Protein AF-A0A7S3ER55-F1 (afdb_monomer)

Radius of gyration: 17.12 Å; Cα contacts (8 Å, |Δi|>4): 207; chains: 1; bounding box: 43×46×43 Å

Foldseek 3Di:
DVVLLVQLVDQDAFDQLLQLLQLLQPLDPPFDRAHSRRLSSLLSLCVSLVVLCVVVVNDDPPRDSVVSLVVSCVPDDPVSSVSSVVSVVLLPQDFAQDDLQLCVPQPLDDPVCSVSVNSSVSSSRSSNVPHDHSHHNVSVNCCCVPSRVHSSVSVNVRQADPPDSHGDPVNDDDDPPPPDD

pLDDT: mean 88.43, std 10.31, range [43.66, 97.62]

Mean predicted aligned error: 5.48 Å

Structure (mmCIF, N/CA/C/O backbone):
data_AF-A0A7S3ER55-F1
#
_entry.id   AF-A0A7S3ER55-F1
#
loop_
_atom_site.group_PDB
_atom_site.id
_atom_site.type_symbol
_atom_site.label_atom_id
_atom_site.label_alt_id
_atom_site.label_comp_id
_atom_site.label_asym_id
_atom_site.label_entity_id
_atom_site.label_seq_id
_atom_site.pdbx_PDB_ins_code
_atom_site.Cartn_x
_atom_site.Cartn_y
_atom_site.Cartn_z
_atom_site.occupancy
_atom_site.B_iso_or_equiv
_atom_site.auth_seq_id
_atom_site.auth_comp_id
_atom_site.auth_asym_id
_atom_site.auth_atom_id
_atom_site.pdbx_PDB_model_num
ATOM 1 N N . PRO A 1 1 ? -18.395 -6.693 7.728 1.00 78.44 1 PRO A N 1
ATOM 2 C CA . PRO A 1 1 ? -17.708 -6.139 8.925 1.00 78.44 1 PRO A CA 1
ATOM 3 C C . PRO A 1 1 ? -16.835 -7.157 9.675 1.00 78.44 1 PRO A C 1
ATOM 5 O O . PRO A 1 1 ? -15.638 -6.928 9.777 1.00 78.44 1 PRO A O 1
ATOM 8 N N . LEU A 1 2 ? -17.387 -8.291 10.143 1.00 86.19 2 LEU A N 1
ATOM 9 C CA . LEU A 1 2 ? -16.599 -9.287 10.898 1.00 86.19 2 LEU A CA 1
ATOM 10 C C . LEU A 1 2 ? -15.442 -9.887 10.081 1.00 86.19 2 LEU A C 1
ATOM 12 O O . LEU A 1 2 ? -14.348 -10.052 10.607 1.00 86.19 2 LEU A O 1
ATOM 16 N N . TYR A 1 3 ? -15.668 -10.156 8.790 1.00 88.50 3 TYR A N 1
ATOM 17 C CA . TYR A 1 3 ? -14.616 -10.603 7.871 1.00 88.50 3 TYR A CA 1
ATOM 18 C C . TYR A 1 3 ? -13.455 -9.599 7.800 1.00 88.50 3 TYR A C 1
ATOM 20 O O . TYR A 1 3 ? -12.305 -9.973 7.999 1.00 88.50 3 TYR A O 1
ATOM 28 N N . CYS A 1 4 ? -13.762 -8.310 7.612 1.00 90.12 4 CYS A N 1
ATOM 29 C CA . CYS A 1 4 ? -12.759 -7.246 7.585 1.00 90.12 4 CYS A CA 1
ATOM 30 C C . CYS A 1 4 ? -11.972 -7.176 8.899 1.00 90.12 4 CYS A C 1
ATOM 32 O O . CYS A 1 4 ? -10.764 -7.006 8.856 1.00 90.12 4 CYS A O 1
ATOM 34 N N . VAL A 1 5 ? -12.626 -7.359 10.054 1.00 90.81 5 VAL A N 1
ATOM 35 C CA . VAL A 1 5 ? -11.936 -7.416 11.355 1.00 90.81 5 VAL A CA 1
ATOM 36 C C . VAL A 1 5 ? -10.921 -8.558 11.388 1.00 90.81 5 VAL A C 1
ATOM 38 O O . VAL A 1 5 ? -9.775 -8.329 11.758 1.00 90.81 5 VAL A O 1
ATOM 41 N N . GLY A 1 6 ? -11.310 -9.760 10.949 1.00 92.06 6 GLY A N 1
ATOM 42 C CA . GLY A 1 6 ? -10.390 -10.896 10.848 1.00 92.06 6 GLY A CA 1
ATOM 43 C C . GLY A 1 6 ? -9.192 -10.593 9.947 1.00 92.06 6 GLY A C 1
ATOM 44 O O . GLY A 1 6 ? -8.054 -10.817 10.343 1.00 92.06 6 GL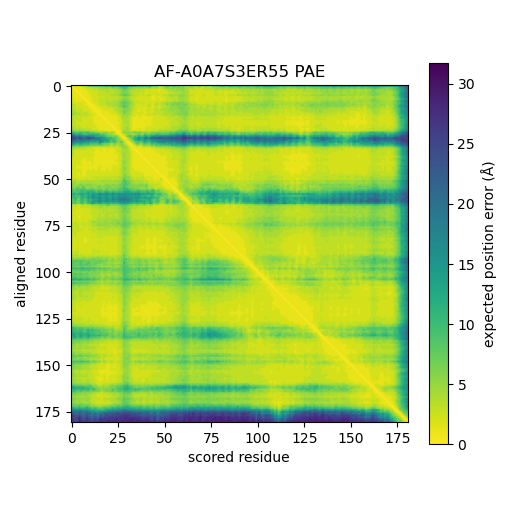Y A O 1
ATOM 45 N N . CYS A 1 7 ? -9.432 -9.993 8.777 1.00 93.38 7 CYS A N 1
ATOM 46 C CA . CYS A 1 7 ? -8.356 -9.566 7.884 1.00 93.38 7 CYS A CA 1
ATOM 47 C C . CYS A 1 7 ? -7.433 -8.528 8.540 1.00 93.38 7 CYS A C 1
ATOM 49 O O . CYS A 1 7 ? -6.219 -8.675 8.466 1.00 93.38 7 CYS A O 1
ATOM 51 N N . LEU A 1 8 ? -7.975 -7.494 9.190 1.00 93.94 8 LEU A N 1
ATOM 52 C CA . LEU A 1 8 ? -7.180 -6.422 9.802 1.00 93.94 8 LEU A CA 1
ATOM 53 C C . LEU A 1 8 ? -6.291 -6.909 10.952 1.00 93.94 8 LEU A C 1
ATOM 55 O O . LEU A 1 8 ? -5.210 -6.365 11.156 1.00 93.94 8 LEU A O 1
ATOM 59 N N . LEU A 1 9 ? -6.739 -7.920 11.698 1.00 93.25 9 LEU A N 1
ATOM 60 C CA . LEU A 1 9 ? -5.987 -8.507 12.811 1.00 93.25 9 LEU A CA 1
ATOM 61 C C . LEU A 1 9 ? -4.968 -9.564 12.360 1.00 93.25 9 LEU A C 1
ATOM 63 O O . LEU A 1 9 ? -4.213 -10.079 13.180 1.00 93.25 9 LEU A O 1
ATOM 67 N N . SER A 1 10 ? -4.941 -9.911 11.075 1.00 93.06 10 SER A N 1
ATOM 68 C CA . SER A 1 10 ? -4.023 -10.902 10.506 1.00 93.06 10 SER A CA 1
ATOM 69 C C . SER A 1 10 ? -3.450 -10.392 9.181 1.00 93.06 10 SER A C 1
ATOM 71 O O . SER A 1 10 ? -3.786 -10.921 8.117 1.00 93.06 10 SER A O 1
ATOM 73 N N . PRO A 1 11 ? -2.623 -9.329 9.220 1.00 91.88 11 PRO A N 1
ATOM 74 C CA . PRO A 1 11 ? -1.983 -8.805 8.023 1.00 91.88 11 PRO A CA 1
ATOM 75 C C . PRO A 1 11 ? -1.032 -9.851 7.418 1.00 91.88 11 PRO A C 1
ATOM 77 O O . PRO A 1 11 ? -0.385 -10.598 8.157 1.00 91.88 11 PRO A O 1
ATOM 80 N N . PRO A 1 12 ? -0.924 -9.918 6.081 1.00 91.44 12 PRO A N 1
ATOM 81 C CA . PRO A 1 12 ? 0.024 -10.812 5.432 1.00 91.44 12 PRO A CA 1
ATOM 82 C C . PRO A 1 12 ? 1.472 -10.387 5.734 1.00 91.44 12 PRO A C 1
ATOM 84 O O . PRO A 1 12 ? 1.733 -9.196 5.954 1.00 91.44 12 PRO A O 1
ATOM 87 N N . PRO A 1 13 ? 2.434 -11.331 5.700 1.00 93.62 13 PRO A N 1
ATOM 88 C CA . PRO A 1 13 ? 3.844 -10.994 5.833 1.00 93.62 13 PRO A CA 1
ATOM 89 C C . PRO A 1 13 ? 4.276 -10.036 4.711 1.00 93.62 13 PRO A C 1
ATOM 91 O O . PRO A 1 13 ? 3.756 -10.119 3.590 1.00 93.62 13 PRO A O 1
ATOM 94 N N . PRO A 1 14 ? 5.214 -9.112 4.987 1.00 94.94 14 PRO A N 1
ATOM 95 C CA . PRO A 1 14 ? 5.708 -8.210 3.963 1.00 94.94 14 PRO A CA 1
ATOM 96 C C . PRO A 1 14 ? 6.441 -8.981 2.855 1.00 94.94 14 PRO A C 1
ATOM 98 O O . PRO A 1 14 ? 7.088 -9.992 3.114 1.00 94.94 14 PRO A O 1
ATOM 101 N N . LYS A 1 15 ? 6.343 -8.478 1.622 1.00 94.06 15 LYS A N 1
ATOM 102 C CA . LYS A 1 15 ? 7.085 -8.945 0.444 1.00 94.06 15 LYS A CA 1
ATOM 103 C C . LYS A 1 15 ? 8.180 -7.938 0.094 1.00 94.06 15 LYS A C 1
ATOM 105 O O . LYS A 1 15 ? 8.125 -6.805 0.579 1.00 94.06 15 LYS A O 1
ATOM 110 N N . GLY A 1 16 ? 9.115 -8.306 -0.784 1.00 94.06 16 GLY A N 1
ATOM 111 C CA . GLY A 1 16 ? 10.231 -7.434 -1.172 1.00 94.06 16 GLY A CA 1
ATOM 112 C C . GLY A 1 16 ? 9.783 -6.066 -1.697 1.00 94.06 16 GLY A C 1
ATOM 113 O O . GLY A 1 16 ? 10.315 -5.036 -1.281 1.00 94.06 16 GLY A O 1
ATOM 114 N N . HIS A 1 17 ? 8.703 -6.004 -2.488 1.00 94.44 17 HIS A N 1
ATOM 115 C CA . HIS A 1 17 ? 8.159 -4.717 -2.943 1.00 94.44 17 HIS A CA 1
ATOM 116 C C . HIS A 1 17 ? 7.696 -3.803 -1.794 1.00 94.44 17 HIS A C 1
ATOM 118 O O . HIS A 1 17 ? 7.823 -2.585 -1.905 1.00 94.44 17 HIS A O 1
ATOM 124 N N . HIS A 1 18 ? 7.222 -4.343 -0.661 1.00 96.69 18 HIS A N 1
ATOM 125 C CA . HIS A 1 18 ? 6.825 -3.517 0.486 1.00 96.69 18 HIS A CA 1
ATOM 126 C C . HIS A 1 18 ? 8.035 -2.840 1.129 1.00 96.69 18 HIS A C 1
ATOM 128 O O . HIS A 1 18 ? 7.915 -1.716 1.607 1.00 96.69 18 HIS A O 1
ATOM 134 N N . GLU A 1 19 ? 9.201 -3.486 1.121 1.00 95.94 19 GLU A N 1
ATOM 135 C CA . GLU A 1 19 ? 10.439 -2.875 1.599 1.00 95.94 19 GLU A CA 1
ATOM 136 C C . GLU A 1 19 ? 10.896 -1.736 0.684 1.00 95.94 19 GLU A C 1
ATOM 138 O O . GLU A 1 19 ? 11.290 -0.675 1.171 1.00 95.94 19 GLU A O 1
ATOM 143 N N . ILE A 1 20 ? 10.786 -1.925 -0.633 1.00 96.56 20 ILE A N 1
ATOM 144 C CA . ILE A 1 20 ? 11.113 -0.896 -1.628 1.00 96.56 20 ILE A CA 1
ATOM 145 C C . ILE A 1 20 ? 10.248 0.350 -1.406 1.00 96.56 20 ILE A C 1
ATOM 147 O O . ILE A 1 20 ? 10.780 1.455 -1.288 1.00 96.56 20 ILE A O 1
ATOM 151 N N . PHE A 1 21 ? 8.931 0.181 -1.271 1.00 96.06 21 PHE A N 1
ATOM 152 C CA . PHE A 1 21 ? 8.028 1.301 -1.008 1.00 96.06 21 PHE A CA 1
ATOM 153 C C . PHE A 1 21 ? 8.215 1.918 0.383 1.00 96.06 21 PHE A C 1
ATOM 155 O O . PHE A 1 21 ? 8.167 3.138 0.514 1.00 96.06 21 PHE A O 1
ATOM 162 N N . ALA A 1 22 ? 8.469 1.116 1.418 1.00 94.94 22 ALA A N 1
ATOM 163 C CA . ALA A 1 22 ? 8.737 1.627 2.760 1.00 94.94 22 ALA A CA 1
ATOM 164 C C . ALA A 1 22 ? 9.991 2.521 2.786 1.00 94.94 22 ALA A C 1
ATOM 166 O O . ALA A 1 22 ? 9.965 3.610 3.357 1.00 94.94 22 ALA A O 1
ATOM 167 N N . LYS A 1 23 ? 11.059 2.118 2.082 1.00 94.06 23 LYS A N 1
ATOM 168 C CA . LYS A 1 23 ? 12.261 2.943 1.879 1.00 94.06 23 LYS A CA 1
ATOM 169 C C . LYS A 1 23 ? 11.951 4.219 1.095 1.00 94.06 23 LYS A C 1
ATOM 171 O O . LYS A 1 23 ? 12.468 5.278 1.439 1.00 94.06 23 LYS A O 1
ATOM 176 N N . ALA A 1 24 ? 11.077 4.136 0.092 1.00 93.88 24 ALA A N 1
ATOM 177 C CA . ALA A 1 24 ? 10.645 5.287 -0.695 1.00 93.88 24 ALA A CA 1
ATOM 178 C C . ALA A 1 24 ? 9.858 6.319 0.119 1.00 93.88 24 ALA A C 1
ATOM 180 O O . ALA A 1 24 ? 9.959 7.509 -0.161 1.00 93.88 24 ALA A O 1
ATOM 181 N N . VAL A 1 25 ? 9.121 5.910 1.160 1.00 91.44 25 VAL A N 1
ATOM 182 C CA . VAL A 1 25 ? 8.500 6.867 2.092 1.00 91.44 25 VAL A CA 1
ATOM 183 C C . VAL A 1 25 ? 9.573 7.758 2.718 1.00 91.44 25 VAL A C 1
ATOM 185 O O . VAL A 1 25 ? 9.376 8.960 2.813 1.00 91.44 25 VAL A O 1
ATOM 188 N N . SER A 1 26 ? 10.723 7.188 3.081 1.00 82.94 26 SER A N 1
ATOM 189 C CA . SER A 1 26 ? 11.805 7.880 3.789 1.00 82.94 26 SER A CA 1
ATOM 190 C C . SER A 1 26 ? 12.861 8.537 2.886 1.00 82.94 26 SER A C 1
ATOM 192 O O . SER A 1 26 ? 13.880 8.989 3.404 1.00 82.94 26 SER A O 1
ATOM 194 N N . ALA A 1 27 ? 12.659 8.578 1.563 1.00 77.62 27 ALA A N 1
ATOM 195 C CA . ALA A 1 27 ? 13.667 9.083 0.622 1.00 77.62 27 ALA A CA 1
ATOM 196 C C . ALA A 1 27 ? 13.910 10.605 0.716 1.00 77.62 27 ALA A C 1
ATOM 198 O O . ALA A 1 27 ? 14.987 11.063 0.349 1.00 77.62 27 ALA A O 1
ATOM 199 N N . GLU A 1 28 ? 12.961 11.380 1.255 1.00 65.31 28 GLU A N 1
ATOM 200 C CA . GLU A 1 28 ? 13.130 12.818 1.507 1.00 65.31 28 GLU A CA 1
ATOM 201 C C . GLU A 1 28 ? 12.941 13.134 2.998 1.00 65.31 28 GLU A C 1
ATOM 203 O O . GLU A 1 28 ? 12.096 12.558 3.683 1.00 65.31 28 GLU A O 1
ATOM 208 N N . CYS A 1 29 ? 13.773 14.028 3.534 1.00 47.75 29 CYS A N 1
ATOM 209 C CA . CYS A 1 29 ? 13.766 14.414 4.944 1.00 47.75 29 CYS A CA 1
ATOM 210 C C . CYS A 1 29 ? 12.896 15.672 5.140 1.00 47.75 29 CYS A C 1
ATOM 212 O O . CYS A 1 29 ? 13.076 16.615 4.368 1.00 47.75 29 CYS A O 1
ATOM 214 N N . PRO A 1 30 ? 12.012 15.752 6.160 1.00 58.09 30 PRO A N 1
ATOM 215 C CA . PRO A 1 30 ? 11.792 14.813 7.263 1.00 58.09 30 PRO A CA 1
ATOM 216 C C . PRO A 1 30 ? 10.560 13.909 7.052 1.00 58.09 30 PRO A C 1
ATOM 218 O O . PRO A 1 30 ? 9.474 14.201 7.550 1.00 58.09 30 PRO A O 1
ATOM 221 N N . ALA A 1 31 ? 10.712 12.776 6.362 1.00 64.44 31 ALA A N 1
ATOM 222 C CA . ALA A 1 31 ? 9.653 11.771 6.290 1.00 64.44 31 ALA A CA 1
ATOM 223 C C . ALA A 1 31 ? 9.706 10.770 7.465 1.00 64.44 31 ALA A C 1
ATOM 225 O O . ALA A 1 31 ? 10.790 10.421 7.951 1.00 64.44 31 ALA A O 1
ATOM 226 N N . PRO A 1 32 ? 8.548 10.261 7.927 1.00 71.31 32 PRO A N 1
ATOM 227 C CA . PRO A 1 32 ? 8.509 9.215 8.941 1.00 71.31 32 PRO A CA 1
ATOM 228 C C . PRO A 1 32 ? 9.227 7.954 8.440 1.00 71.31 32 PRO A C 1
ATOM 230 O O . PRO A 1 32 ? 9.059 7.529 7.295 1.00 71.31 32 PRO A O 1
ATOM 233 N N . ARG A 1 33 ? 10.019 7.325 9.316 1.00 85.06 33 ARG A N 1
ATOM 234 C CA . ARG A 1 33 ? 10.579 5.997 9.041 1.00 85.06 33 ARG A CA 1
ATOM 235 C C . ARG A 1 33 ? 9.465 4.969 9.144 1.00 85.06 33 ARG A C 1
ATOM 237 O O . ARG A 1 33 ? 8.866 4.828 10.205 1.00 85.06 33 ARG A O 1
ATOM 244 N N . VAL A 1 34 ? 9.213 4.264 8.048 1.00 92.19 34 VAL A N 1
ATOM 245 C CA . VAL A 1 34 ? 8.195 3.215 7.963 1.00 92.19 34 VAL A CA 1
ATOM 246 C C . VAL A 1 34 ? 8.899 1.905 7.648 1.00 92.19 34 VAL A C 1
ATOM 248 O O . VAL A 1 34 ? 9.739 1.847 6.754 1.00 92.19 34 VAL A O 1
ATOM 251 N N . SER A 1 35 ? 8.599 0.854 8.408 1.00 95.06 35 SER A N 1
ATOM 252 C CA . SER A 1 35 ? 9.145 -0.482 8.129 1.00 95.06 35 SER A CA 1
ATOM 253 C C . SER A 1 35 ? 8.377 -1.181 7.000 1.00 95.06 35 SER A C 1
ATOM 255 O O . SER A 1 35 ? 7.222 -0.853 6.732 1.00 95.06 35 SER A O 1
ATO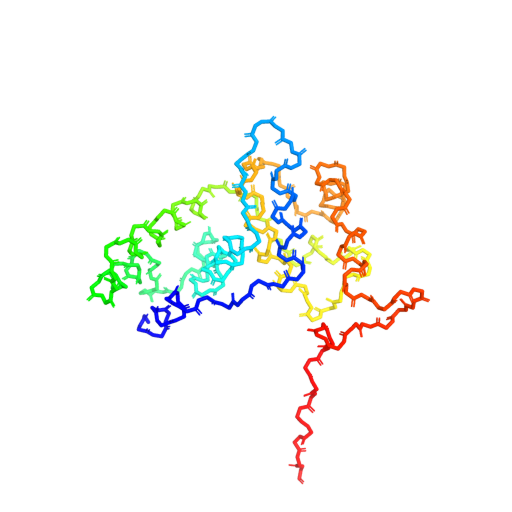M 257 N N . ALA A 1 36 ? 8.971 -2.200 6.371 1.00 95.75 36 ALA A N 1
ATOM 258 C CA . ALA A 1 36 ? 8.279 -3.008 5.358 1.00 95.75 36 ALA A CA 1
ATOM 259 C C . ALA A 1 36 ? 6.999 -3.669 5.909 1.00 95.75 36 ALA A C 1
ATOM 261 O O . ALA A 1 36 ? 5.975 -3.711 5.229 1.00 95.75 36 ALA A O 1
ATOM 262 N N . ALA A 1 37 ? 7.043 -4.151 7.157 1.00 96.19 37 ALA A N 1
ATOM 263 C CA . ALA A 1 37 ? 5.893 -4.750 7.833 1.00 96.19 37 ALA A CA 1
ATOM 264 C C . ALA A 1 37 ? 4.774 -3.724 8.054 1.00 96.19 37 ALA A C 1
ATOM 266 O O . ALA A 1 37 ? 3.622 -3.979 7.720 1.00 96.19 37 ALA A O 1
ATOM 267 N N . GLU A 1 38 ? 5.122 -2.538 8.544 1.00 95.94 38 GLU A N 1
ATOM 268 C CA . GLU A 1 38 ? 4.170 -1.447 8.750 1.00 95.94 38 GLU A CA 1
ATOM 269 C C . GLU A 1 38 ? 3.559 -0.957 7.430 1.00 95.94 38 GLU A C 1
ATOM 271 O O . GLU A 1 38 ? 2.352 -0.740 7.348 1.00 95.94 38 GLU A O 1
ATOM 276 N N . PHE A 1 39 ? 4.364 -0.837 6.372 1.00 96.88 39 PHE A N 1
ATOM 277 C CA . PHE A 1 39 ? 3.863 -0.482 5.047 1.00 96.88 39 PHE A CA 1
ATOM 278 C C . PHE A 1 39 ? 2.898 -1.550 4.508 1.00 96.88 39 PHE A C 1
ATOM 280 O O . PHE A 1 39 ? 1.808 -1.218 4.046 1.00 96.88 39 PHE A O 1
ATOM 287 N N . SER A 1 40 ? 3.257 -2.833 4.637 1.00 97.44 40 SER A N 1
ATOM 288 C CA . SER A 1 40 ? 2.398 -3.971 4.275 1.00 97.44 40 SER A CA 1
ATOM 289 C C . SER A 1 40 ? 1.057 -3.933 5.016 1.00 97.44 40 SER A C 1
ATOM 291 O O . SER A 1 40 ? 0.003 -4.106 4.408 1.00 97.44 40 SER A O 1
ATOM 293 N N . GLU A 1 41 ? 1.067 -3.639 6.318 1.00 97.25 41 GLU A N 1
ATOM 294 C CA . GLU A 1 41 ? -0.147 -3.497 7.129 1.00 97.25 41 GLU A CA 1
ATOM 295 C C . GLU A 1 41 ? -1.039 -2.339 6.669 1.00 97.25 41 GLU A C 1
ATOM 297 O O . GLU A 1 41 ? -2.264 -2.475 6.642 1.00 97.25 41 GLU A O 1
ATOM 302 N N . LEU A 1 42 ? -0.444 -1.204 6.300 1.00 97.62 42 LEU A N 1
ATOM 303 C CA . LEU A 1 42 ? -1.171 -0.039 5.797 1.00 97.62 42 LEU A CA 1
ATOM 304 C C . LEU A 1 42 ? -1.820 -0.320 4.438 1.00 97.62 42 LEU A C 1
ATOM 306 O O . LEU A 1 42 ? -2.992 0.003 4.246 1.00 97.62 42 LEU A O 1
ATOM 310 N N . VAL A 1 43 ? -1.097 -0.967 3.521 1.00 97.50 43 VAL A N 1
ATOM 311 C CA . VAL A 1 43 ? -1.634 -1.398 2.217 1.00 97.50 43 VAL A CA 1
ATOM 312 C C . VAL A 1 43 ? -2.748 -2.423 2.406 1.00 97.50 43 VAL A C 1
ATOM 314 O O . VAL A 1 43 ? -3.823 -2.297 1.823 1.00 97.50 43 VAL A O 1
ATOM 317 N N . HIS A 1 44 ? -2.549 -3.393 3.295 1.00 97.00 44 HIS A N 1
ATOM 318 C CA . HIS A 1 44 ? -3.574 -4.382 3.612 1.00 97.00 44 HIS A CA 1
ATOM 319 C C . HIS A 1 44 ? -4.828 -3.747 4.220 1.00 97.00 44 HIS A C 1
ATOM 321 O O . HIS A 1 44 ? -5.949 -4.110 3.856 1.00 97.00 44 HIS A O 1
ATOM 327 N N . MET A 1 45 ? -4.669 -2.764 5.112 1.00 97.06 45 MET A N 1
ATOM 328 C CA . MET A 1 45 ? -5.789 -1.993 5.653 1.00 97.06 45 MET A CA 1
ATOM 329 C C . MET A 1 45 ? -6.504 -1.200 4.555 1.00 97.06 45 MET A C 1
ATOM 331 O O . MET A 1 45 ? -7.734 -1.223 4.512 1.00 97.06 45 MET A O 1
ATOM 335 N N . TRP A 1 46 ? -5.761 -0.550 3.656 1.00 96.06 46 TRP A N 1
ATOM 336 C CA . TRP A 1 46 ? -6.308 0.172 2.506 1.00 96.06 46 TRP A CA 1
ATOM 337 C C . TRP A 1 46 ? -7.206 -0.726 1.648 1.00 96.06 46 TRP A C 1
ATOM 339 O O . TRP A 1 46 ? -8.363 -0.384 1.380 1.00 96.06 46 TRP A O 1
ATOM 349 N N . ASP A 1 47 ? -6.710 -1.912 1.296 1.00 95.12 47 ASP A N 1
ATOM 350 C CA . ASP A 1 47 ? -7.425 -2.881 0.468 1.00 95.12 47 ASP A CA 1
ATOM 351 C C . ASP A 1 47 ? -8.594 -3.542 1.200 1.00 95.12 47 ASP A C 1
ATOM 353 O O . ASP A 1 47 ? -9.655 -3.765 0.603 1.00 95.12 47 ASP A O 1
ATOM 357 N N . THR A 1 48 ? -8.426 -3.852 2.486 1.00 94.56 48 THR A N 1
ATOM 358 C CA . THR A 1 48 ? -9.463 -4.474 3.322 1.00 94.56 48 THR A CA 1
ATOM 359 C C . THR A 1 48 ? -10.620 -3.514 3.545 1.00 94.56 48 THR A C 1
ATOM 361 O O . THR A 1 48 ? -11.779 -3.915 3.445 1.00 94.56 48 THR A O 1
ATOM 364 N N . LEU A 1 49 ? -10.313 -2.242 3.810 1.00 93.00 49 LEU A N 1
ATOM 365 C CA . LEU A 1 49 ? -11.290 -1.190 4.063 1.00 93.00 49 LEU A CA 1
ATOM 366 C C . LEU A 1 49 ? -11.723 -0.450 2.794 1.00 93.00 49 LEU A C 1
ATOM 368 O O . LEU A 1 49 ? -12.504 0.485 2.912 1.00 93.00 49 LEU A O 1
ATOM 372 N N . LYS A 1 50 ? -11.278 -0.865 1.598 1.00 91.31 50 LYS A N 1
ATOM 373 C CA . LYS A 1 50 ? -11.665 -0.260 0.305 1.00 91.31 50 LYS A CA 1
ATOM 374 C C . LYS A 1 50 ? -11.617 1.273 0.348 1.00 91.31 50 LYS A C 1
ATOM 376 O O . LYS A 1 50 ? -12.568 1.950 -0.056 1.00 91.31 50 LYS A O 1
ATOM 381 N N . LEU A 1 51 ? -10.540 1.806 0.933 1.00 91.25 51 LEU A N 1
ATOM 382 C CA . LEU A 1 51 ? -10.430 3.235 1.239 1.00 91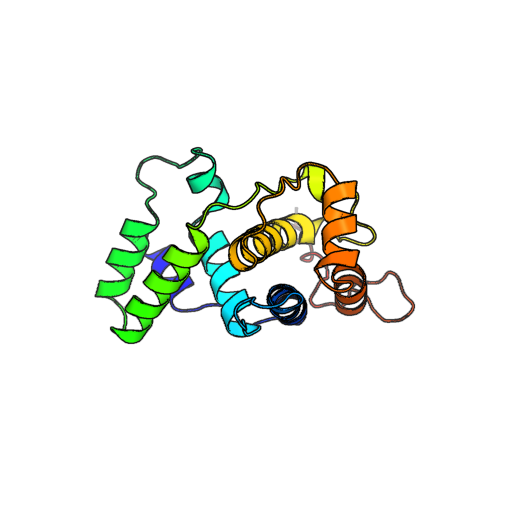.25 51 LEU A CA 1
ATOM 383 C C . LEU A 1 51 ? -10.418 4.090 -0.031 1.00 91.25 51 LEU A C 1
ATOM 385 O O . LEU A 1 51 ? -10.934 5.202 -0.012 1.00 91.25 51 LEU A O 1
ATOM 389 N N . ASP A 1 52 ? -9.947 3.542 -1.151 1.00 88.06 52 ASP A N 1
ATOM 390 C CA . ASP A 1 52 ? -10.060 4.147 -2.479 1.00 88.06 52 ASP A CA 1
ATOM 391 C C . ASP A 1 52 ? -11.508 4.556 -2.807 1.00 88.06 52 ASP A C 1
ATOM 393 O O . ASP A 1 52 ? -11.775 5.703 -3.164 1.00 88.06 52 ASP A O 1
ATOM 397 N N . LYS A 1 53 ? -12.470 3.647 -2.617 1.00 84.88 53 LYS A N 1
ATOM 398 C CA . LYS A 1 53 ? -13.890 3.895 -2.894 1.00 84.88 53 LYS A CA 1
ATOM 399 C C . LYS A 1 53 ? -14.500 4.853 -1.887 1.00 84.88 53 LYS A C 1
ATOM 401 O O . LYS A 1 53 ? -15.321 5.688 -2.265 1.00 84.88 53 LYS A O 1
ATOM 406 N N . VAL A 1 54 ? -14.114 4.728 -0.617 1.00 83.50 54 VAL A N 1
ATOM 407 C CA . VAL A 1 54 ? -14.621 5.584 0.462 1.00 83.50 54 VAL A CA 1
ATOM 408 C C . VAL A 1 54 ? -14.208 7.034 0.232 1.00 83.50 54 VAL A C 1
ATOM 410 O O . VAL A 1 54 ? -15.067 7.913 0.230 1.00 83.50 54 VAL A O 1
ATOM 413 N N . LEU A 1 55 ? -12.923 7.274 -0.029 1.00 82.25 55 LEU A N 1
ATOM 414 C CA . LEU A 1 55 ? -12.374 8.616 -0.218 1.00 82.25 55 LEU A CA 1
ATOM 415 C C . LEU A 1 55 ? -12.812 9.253 -1.544 1.00 82.25 55 LEU A C 1
ATOM 417 O O . LEU A 1 55 ? -12.912 10.470 -1.631 1.00 82.25 55 LEU A O 1
ATOM 421 N N . GLN A 1 56 ? -13.156 8.451 -2.556 1.00 80.75 56 GLN A N 1
ATOM 422 C CA . GLN A 1 56 ? -13.778 8.935 -3.796 1.00 80.75 56 GLN A CA 1
ATOM 423 C C . GLN A 1 56 ? -15.288 9.215 -3.666 1.00 80.75 56 GLN A C 1
ATOM 425 O O . GLN A 1 56 ? -15.939 9.497 -4.671 1.00 80.75 56 GLN A O 1
ATOM 430 N N . GLY A 1 57 ? -15.886 9.065 -2.479 1.00 79.62 57 GLY A N 1
ATOM 431 C CA . GLY A 1 57 ? -17.332 9.225 -2.285 1.00 79.62 57 GLY A CA 1
ATOM 432 C C . GLY A 1 57 ? -18.182 8.114 -2.918 1.00 79.62 57 GLY A C 1
ATOM 433 O O . GLY A 1 57 ? -19.406 8.182 -2.892 1.00 79.62 57 GLY A O 1
ATOM 434 N N . LYS A 1 58 ? -17.560 7.050 -3.438 1.00 79.62 58 LYS A N 1
ATOM 435 C CA . LYS A 1 58 ? -18.209 5.892 -4.083 1.00 79.62 58 LYS A CA 1
ATOM 436 C C . LYS A 1 58 ? -18.510 4.769 -3.086 1.00 79.62 58 LYS A C 1
ATOM 438 O O . LYS A 1 58 ? -18.490 3.587 -3.436 1.00 79.62 58 LYS A O 1
ATOM 443 N N . ARG A 1 59 ? -18.719 5.119 -1.816 1.00 76.44 59 ARG A N 1
ATOM 444 C CA . ARG A 1 59 ? -18.963 4.143 -0.750 1.00 76.44 59 ARG A CA 1
ATOM 445 C C . ARG A 1 59 ? -20.317 3.462 -0.936 1.00 76.44 59 ARG A C 1
ATOM 447 O O . ARG A 1 59 ? -21.316 4.116 -1.225 1.00 76.44 59 ARG A O 1
ATOM 454 N N . THR A 1 60 ? -20.362 2.161 -0.679 1.00 72.12 60 THR A N 1
ATOM 455 C CA . THR A 1 60 ? -21.633 1.451 -0.517 1.00 72.12 60 THR A CA 1
ATOM 456 C C . THR A 1 60 ? -22.305 1.912 0.786 1.00 72.12 60 THR A C 1
ATOM 458 O O . THR A 1 60 ? -21.614 2.013 1.808 1.00 72.12 60 THR A O 1
ATOM 461 N N . PRO A 1 61 ? -23.625 2.183 0.801 1.00 68.81 61 PRO A N 1
ATOM 462 C CA . PRO A 1 61 ? -24.357 2.477 2.033 1.00 68.81 61 PRO A CA 1
ATOM 463 C C . PRO A 1 61 ? -24.100 1.419 3.118 1.00 68.81 61 PRO A C 1
ATOM 465 O O . PRO A 1 61 ? -24.087 0.223 2.836 1.00 68.81 61 PRO A O 1
ATOM 468 N N . GLY A 1 62 ? -23.850 1.859 4.355 1.00 66.81 62 GLY A N 1
ATOM 469 C CA . GLY A 1 62 ? -23.558 0.973 5.493 1.00 66.81 62 GLY A CA 1
ATOM 470 C C . GLY A 1 62 ? -22.108 0.478 5.597 1.00 66.81 62 GLY A C 1
ATOM 471 O O . GLY A 1 62 ? -21.756 -0.163 6.586 1.00 66.81 62 GLY A O 1
ATOM 472 N N . TYR A 1 63 ? -21.238 0.794 4.632 1.00 69.75 63 TYR A N 1
ATOM 473 C CA . TYR A 1 63 ? -19.819 0.462 4.712 1.00 69.75 63 TYR A CA 1
ATOM 474 C C . TYR A 1 63 ? -19.013 1.615 5.323 1.00 69.75 63 TYR A C 1
ATOM 476 O O . TYR A 1 63 ? -18.736 2.621 4.668 1.00 69.75 63 TYR A O 1
ATOM 484 N N . LEU A 1 64 ? -18.656 1.470 6.602 1.00 82.38 64 LEU A N 1
ATOM 485 C CA . LEU A 1 64 ? -17.959 2.491 7.382 1.00 82.38 64 LEU A CA 1
ATOM 486 C C . LEU A 1 64 ? -16.635 1.920 7.926 1.00 82.38 64 LEU A C 1
ATOM 488 O O . LEU A 1 64 ? -16.668 1.024 8.778 1.00 82.38 64 LEU A O 1
ATOM 492 N N . PRO A 1 65 ? -15.471 2.423 7.465 1.00 88.88 65 PRO A N 1
ATOM 493 C CA . PRO A 1 65 ? -14.168 2.073 8.032 1.00 88.88 65 PRO A CA 1
ATOM 494 C C . PRO A 1 65 ? -14.134 2.242 9.555 1.00 88.88 65 PRO A C 1
ATOM 496 O O . PRO A 1 65 ? -13.772 1.305 10.258 1.00 88.88 65 PRO A O 1
ATOM 499 N N . GLU A 1 66 ? -14.648 3.366 10.062 1.00 89.94 66 GLU A N 1
ATOM 500 C CA . GLU A 1 66 ? -14.722 3.658 11.502 1.00 89.94 66 GLU A CA 1
ATOM 501 C C . GLU A 1 66 ? -15.536 2.616 12.280 1.00 89.94 66 GLU A C 1
ATOM 503 O O . GLU A 1 66 ? -15.113 2.159 13.337 1.00 89.94 66 GLU A O 1
ATOM 508 N N . PHE A 1 67 ? -16.667 2.155 11.733 1.00 90.69 67 PHE A N 1
ATOM 509 C CA . PHE A 1 67 ? -17.449 1.083 12.359 1.00 90.69 67 PHE A CA 1
ATOM 510 C C . PHE A 1 67 ? -16.672 -0.239 12.402 1.00 90.69 67 PHE A C 1
ATOM 512 O O . PHE A 1 67 ? -16.747 -0.980 13.378 1.00 90.69 67 PHE A O 1
ATOM 519 N N . THR A 1 68 ? -15.912 -0.543 11.348 1.00 92.19 68 THR A N 1
ATOM 520 C CA . THR A 1 68 ? -15.095 -1.763 11.292 1.00 92.19 68 THR A CA 1
ATOM 521 C C . THR A 1 68 ? -13.970 -1.724 12.327 1.00 92.19 68 THR A C 1
ATOM 523 O O . THR A 1 68 ? -13.711 -2.741 12.968 1.00 92.19 68 THR A O 1
ATOM 526 N N . ILE A 1 69 ? -13.346 -0.560 12.533 1.00 93.81 69 ILE A N 1
ATOM 527 C CA . ILE A 1 69 ? -12.327 -0.362 13.572 1.00 93.81 69 ILE A CA 1
ATOM 528 C C . ILE A 1 69 ? -12.949 -0.442 14.969 1.00 93.81 69 ILE A C 1
ATOM 530 O O . ILE A 1 69 ? -12.470 -1.226 15.783 1.00 93.81 69 ILE A O 1
ATOM 534 N N . ALA A 1 70 ? -14.065 0.248 15.220 1.00 92.56 70 ALA A N 1
ATOM 535 C CA . ALA A 1 70 ? -14.782 0.173 16.497 1.00 92.56 70 ALA A CA 1
ATOM 536 C C . ALA A 1 70 ? -15.188 -1.269 16.854 1.00 92.56 70 ALA A C 1
ATOM 538 O O . ALA A 1 70 ? -15.060 -1.710 17.992 1.00 92.56 70 ALA A O 1
ATOM 539 N N . LEU A 1 71 ? -15.622 -2.053 15.866 1.00 92.38 71 LEU A N 1
ATOM 540 C CA . LEU A 1 71 ? -15.910 -3.472 16.048 1.00 92.38 71 LEU A CA 1
ATOM 541 C C . LEU A 1 71 ? -14.646 -4.296 16.346 1.00 92.38 71 LEU A C 1
ATOM 543 O O . LEU A 1 71 ? -14.696 -5.200 17.180 1.00 92.38 71 LEU A O 1
ATOM 547 N N . ALA A 1 72 ? -13.520 -4.011 15.686 1.00 92.38 72 ALA A N 1
ATOM 548 C CA . ALA A 1 72 ? -12.255 -4.694 15.951 1.00 92.38 72 ALA A CA 1
ATOM 549 C C . ALA A 1 72 ? -11.767 -4.464 17.388 1.00 92.38 72 ALA A C 1
ATOM 551 O O . ALA A 1 72 ? -11.272 -5.395 18.019 1.00 92.38 72 ALA A O 1
ATOM 552 N N . GLU A 1 73 ? -11.975 -3.268 17.939 1.00 94.12 73 GLU A N 1
ATOM 553 C CA . GLU A 1 73 ? -11.610 -2.921 19.319 1.00 94.12 73 GLU A CA 1
ATOM 554 C C . GLU A 1 73 ? -12.293 -3.807 20.358 1.00 94.12 73 GLU A C 1
ATOM 556 O O . GLU A 1 73 ? -11.674 -4.179 21.348 1.00 94.12 73 GLU A O 1
ATOM 561 N N . THR A 1 74 ? -13.534 -4.227 20.102 1.00 94.19 74 THR A N 1
ATOM 562 C CA . THR A 1 74 ? -14.252 -5.157 20.993 1.00 94.19 74 THR A CA 1
ATOM 563 C C . THR A 1 74 ? -13.700 -6.588 20.968 1.00 94.19 74 THR A C 1
ATOM 565 O O . THR A 1 74 ? -14.164 -7.439 21.722 1.00 94.19 74 THR A O 1
ATOM 568 N N . ARG A 1 75 ? -12.745 -6.884 20.077 1.00 92.12 75 ARG A N 1
ATOM 569 C CA . ARG A 1 75 ? -12.280 -8.245 19.762 1.00 92.12 75 ARG A CA 1
ATOM 570 C C . ARG A 1 75 ? -10.766 -8.422 19.827 1.00 92.12 75 ARG A C 1
ATOM 572 O O . ARG A 1 75 ? -10.289 -9.525 19.579 1.00 92.12 75 ARG A O 1
ATOM 579 N N . CYS A 1 76 ? -10.004 -7.370 20.114 1.00 94.44 76 CYS A N 1
ATOM 580 C CA . CYS A 1 76 ? -8.544 -7.420 20.142 1.00 94.44 76 CYS A CA 1
ATOM 581 C C . CYS A 1 76 ? -7.971 -6.706 21.370 1.00 94.44 76 CYS A C 1
ATOM 583 O O . CYS A 1 76 ? -8.696 -6.097 22.154 1.00 94.44 76 CYS A O 1
ATOM 585 N N . SER A 1 77 ? -6.652 -6.803 21.556 1.00 96.12 77 SER A N 1
ATOM 586 C CA . SER A 1 77 ? -5.973 -6.110 22.649 1.00 96.12 77 SER A CA 1
ATOM 587 C C . SER A 1 77 ? -6.039 -4.581 22.481 1.00 96.12 77 SER A C 1
ATOM 589 O O . SER A 1 77 ? -6.047 -4.090 21.346 1.00 96.12 77 SER A O 1
ATOM 591 N N . PRO A 1 78 ? -5.969 -3.800 23.578 1.00 95.12 78 PRO A N 1
ATOM 592 C CA . PRO A 1 78 ? -5.910 -2.337 23.507 1.00 95.12 78 PRO A CA 1
ATOM 593 C C . PRO A 1 78 ? -4.767 -1.802 22.631 1.00 95.12 78 PRO A C 1
ATOM 595 O O . PRO A 1 78 ? -4.931 -0.803 21.935 1.00 95.12 78 PRO A O 1
ATOM 598 N N . SER A 1 79 ? -3.618 -2.486 22.616 1.00 95.38 79 SER A N 1
ATOM 599 C CA . SER A 1 79 ? -2.481 -2.132 21.759 1.00 95.38 79 SER A CA 1
ATOM 600 C C . SER A 1 79 ? -2.785 -2.328 20.270 1.00 95.38 79 SER A C 1
ATOM 602 O O . SER A 1 79 ? -2.475 -1.453 19.460 1.00 95.38 79 SER A O 1
ATOM 604 N N . SER A 1 80 ? -3.441 -3.433 19.908 1.00 94.31 80 SER A N 1
ATOM 605 C CA . SER A 1 80 ? -3.855 -3.713 18.527 1.00 94.31 80 SER A CA 1
ATOM 606 C C . SER A 1 80 ? -4.903 -2.705 18.062 1.00 94.31 80 SER A C 1
ATOM 608 O O . SER A 1 80 ? -4.769 -2.119 16.990 1.00 94.31 80 SER A O 1
ATOM 610 N N . ALA A 1 81 ? -5.895 -2.427 18.908 1.00 94.88 81 ALA A N 1
ATOM 611 C CA . ALA A 1 81 ? -6.895 -1.386 18.700 1.00 94.88 81 ALA A CA 1
ATOM 612 C C . ALA A 1 81 ? -6.264 -0.004 18.447 1.00 94.88 81 ALA A C 1
ATOM 614 O O . ALA A 1 81 ? -6.578 0.665 17.459 1.00 94.88 81 ALA A O 1
ATOM 615 N N . ALA A 1 82 ? -5.333 0.416 19.309 1.00 95.69 82 ALA A N 1
ATOM 616 C CA . ALA A 1 82 ? -4.638 1.693 19.174 1.00 95.69 82 ALA A CA 1
ATOM 617 C C . ALA A 1 82 ? -3.839 1.778 17.865 1.00 95.69 82 ALA A C 1
ATOM 619 O O . ALA A 1 82 ? -3.889 2.804 17.180 1.00 95.69 82 ALA A O 1
ATOM 620 N N . LYS A 1 83 ? -3.159 0.689 17.487 1.00 95.62 83 LYS A N 1
ATOM 621 C CA . LYS A 1 83 ? -2.425 0.578 16.222 1.00 95.62 83 LYS A CA 1
ATOM 622 C C . LYS A 1 83 ? -3.356 0.690 15.014 1.00 95.62 83 LYS A C 1
ATOM 624 O O . LYS A 1 83 ? -3.077 1.467 14.104 1.00 95.62 83 LYS A O 1
ATOM 629 N N . LEU A 1 84 ? -4.492 -0.009 15.028 1.00 96.00 84 LEU A N 1
ATOM 630 C CA . LEU A 1 84 ? -5.495 0.060 13.963 1.00 96.00 84 LEU A CA 1
ATOM 631 C C . LEU A 1 84 ? -6.043 1.485 13.784 1.00 96.00 84 LEU A C 1
ATOM 633 O O . LEU A 1 84 ? -6.088 1.985 12.660 1.00 96.00 84 LEU A O 1
ATOM 637 N N . ARG A 1 85 ? -6.380 2.179 14.880 1.00 96.12 85 ARG A N 1
ATOM 638 C CA . ARG A 1 85 ? -6.797 3.592 14.834 1.00 96.12 85 ARG A CA 1
ATOM 639 C C . ARG A 1 85 ? -5.702 4.508 14.299 1.00 96.12 85 ARG A C 1
ATOM 641 O O . ARG A 1 85 ? -5.985 5.399 13.502 1.00 96.12 85 ARG A O 1
ATOM 648 N N . ALA A 1 86 ? -4.461 4.324 14.746 1.00 95.25 86 ALA A N 1
ATOM 649 C CA . ALA A 1 86 ? -3.336 5.127 14.279 1.00 95.25 86 ALA A CA 1
ATOM 650 C C . ALA A 1 86 ? -3.105 4.948 12.770 1.00 95.25 86 ALA A C 1
ATOM 652 O O . ALA A 1 86 ? -2.933 5.937 12.058 1.00 95.25 86 ALA A O 1
ATOM 653 N N . ASN A 1 87 ? -3.183 3.710 12.279 1.00 96.12 87 ASN A N 1
ATOM 654 C CA . ASN A 1 87 ? -3.075 3.397 10.859 1.00 96.12 87 ASN A CA 1
ATOM 655 C C . ASN A 1 87 ? -4.225 4.012 10.054 1.00 96.12 87 ASN A C 1
ATOM 657 O O . ASN A 1 87 ? -3.961 4.687 9.060 1.00 96.12 87 ASN A O 1
ATOM 661 N N . LEU A 1 88 ? -5.478 3.883 10.509 1.00 95.56 88 LEU A N 1
ATOM 662 C CA . LEU A 1 88 ? -6.612 4.497 9.812 1.00 95.56 88 LEU A CA 1
ATOM 663 C C . LEU A 1 88 ? -6.473 6.025 9.742 1.00 95.56 88 LEU A C 1
ATOM 665 O O . LEU A 1 88 ? -6.678 6.606 8.679 1.00 95.56 88 LEU A O 1
ATOM 669 N N . ARG A 1 89 ? -6.048 6.683 10.831 1.00 94.00 89 ARG A N 1
ATOM 670 C CA . ARG A 1 89 ? -5.797 8.135 10.824 1.00 94.00 89 ARG A CA 1
ATOM 671 C C . ARG A 1 89 ? -4.768 8.543 9.774 1.00 94.00 89 ARG A C 1
ATOM 673 O O . ARG A 1 89 ? -4.997 9.522 9.076 1.00 94.00 89 ARG A O 1
ATOM 680 N N . ARG A 1 90 ? -3.672 7.791 9.630 1.00 93.44 90 ARG A N 1
ATOM 681 C CA . ARG A 1 90 ? -2.640 8.058 8.610 1.00 93.44 90 ARG A CA 1
ATOM 682 C C . ARG A 1 90 ? -3.177 7.892 7.191 1.00 93.44 90 ARG A C 1
ATOM 684 O O . ARG A 1 90 ? -2.854 8.693 6.324 1.00 93.44 90 ARG A O 1
ATOM 691 N N . LEU A 1 91 ? -4.017 6.885 6.958 1.00 94.19 91 LEU A N 1
ATOM 692 C CA . LEU A 1 91 ? -4.612 6.628 5.641 1.00 94.19 91 LEU A CA 1
ATOM 693 C C . LEU A 1 91 ? -5.747 7.601 5.281 1.00 94.19 91 LEU A C 1
ATOM 695 O O . LEU A 1 91 ? -6.030 7.799 4.099 1.00 94.19 91 LEU A O 1
ATOM 699 N N . ASN A 1 92 ? -6.373 8.228 6.278 1.00 91.44 92 ASN A N 1
ATOM 700 C CA . ASN A 1 92 ? -7.387 9.264 6.082 1.00 91.44 92 ASN A CA 1
ATOM 701 C C . ASN A 1 92 ? -6.799 10.646 5.763 1.00 91.44 92 ASN A C 1
ATOM 703 O O . ASN A 1 92 ? -7.555 11.540 5.383 1.00 91.44 92 ASN A O 1
ATOM 707 N N . ILE A 1 93 ? -5.480 10.838 5.890 1.00 89.38 93 ILE A N 1
ATOM 708 C CA . ILE A 1 93 ? -4.830 12.075 5.445 1.00 89.38 93 ILE A CA 1
ATOM 709 C C . ILE A 1 93 ? -5.103 12.244 3.937 1.00 89.38 93 ILE A C 1
ATOM 711 O O . ILE A 1 93 ? -4.960 11.275 3.178 1.00 89.38 93 ILE A O 1
ATOM 715 N N . PRO A 1 94 ? -5.533 13.439 3.484 1.00 85.25 94 PRO A N 1
ATOM 716 C CA . PRO A 1 94 ? -5.704 13.710 2.066 1.00 85.25 94 PRO A CA 1
ATOM 717 C C . PRO A 1 94 ? -4.414 13.431 1.296 1.00 85.25 94 PRO A C 1
ATOM 719 O O . PRO A 1 94 ? -3.321 13.770 1.734 1.00 85.25 94 PRO A O 1
ATOM 722 N N . GLY A 1 95 ? -4.556 12.811 0.134 1.00 85.19 95 GLY A N 1
ATOM 723 C CA . GLY A 1 95 ? -3.452 12.565 -0.778 1.00 85.19 95 GLY A CA 1
ATOM 724 C C . GLY A 1 95 ? -3.989 12.399 -2.193 1.00 85.19 95 GLY A C 1
ATOM 725 O O . GLY A 1 95 ? -5.172 12.058 -2.355 1.00 85.19 95 GLY A O 1
ATOM 726 N N . PRO A 1 96 ? -3.150 12.625 -3.211 1.00 87.56 96 PRO A N 1
ATOM 727 C CA . PRO A 1 96 ? -3.547 12.608 -4.605 1.00 87.56 96 PRO A CA 1
ATOM 728 C C . PRO A 1 96 ? -4.181 11.272 -4.987 1.00 87.56 96 PRO A C 1
ATOM 730 O O . PRO A 1 96 ? -3.849 10.192 -4.475 1.00 87.56 96 PRO A O 1
ATOM 733 N N . ALA A 1 97 ? -5.157 11.358 -5.886 1.00 83.75 97 ALA A N 1
ATOM 734 C CA . ALA A 1 97 ? -5.794 10.182 -6.441 1.00 83.75 97 ALA A CA 1
ATOM 735 C C . ALA A 1 97 ? -4.886 9.574 -7.515 1.00 83.75 97 ALA A C 1
ATOM 737 O O . ALA A 1 97 ? -4.573 10.230 -8.504 1.00 83.75 97 ALA A O 1
ATOM 738 N N . VAL A 1 98 ? -4.518 8.307 -7.342 1.00 86.75 98 VAL A N 1
ATOM 739 C CA . VAL A 1 98 ? -3.865 7.502 -8.373 1.00 86.75 98 VAL A CA 1
ATOM 740 C C . VAL A 1 98 ? -4.936 6.658 -9.040 1.00 86.75 98 VAL A C 1
ATOM 742 O O . VAL A 1 98 ? -5.758 6.031 -8.375 1.00 86.75 98 VAL A O 1
ATOM 745 N N . ASN A 1 99 ? -4.967 6.660 -10.366 1.00 82.62 99 ASN A N 1
ATOM 746 C CA . ASN A 1 99 ? -5.934 5.880 -11.124 1.00 82.62 99 ASN A CA 1
ATOM 747 C C . ASN A 1 99 ? -5.227 4.955 -12.121 1.00 82.62 99 ASN A C 1
ATOM 749 O O . ASN A 1 99 ? -4.025 5.057 -12.358 1.00 82.62 99 ASN A O 1
ATOM 753 N N . GLY A 1 100 ? -5.997 4.048 -12.725 1.00 84.81 100 GLY A N 1
ATOM 754 C CA . GLY A 1 100 ? -5.469 3.091 -13.694 1.00 84.81 100 GLY A CA 1
ATOM 755 C C . GLY A 1 100 ? -4.751 3.745 -14.877 1.00 84.81 100 GLY A C 1
ATOM 756 O O . GLY A 1 100 ? -3.775 3.187 -15.354 1.00 84.81 100 GLY A O 1
ATOM 757 N N . LYS A 1 101 ? -5.177 4.933 -15.325 1.00 86.31 101 LYS A N 1
ATOM 758 C CA . LYS A 1 101 ? -4.536 5.634 -16.447 1.00 86.31 101 LYS A CA 1
ATOM 759 C C . LYS A 1 101 ? -3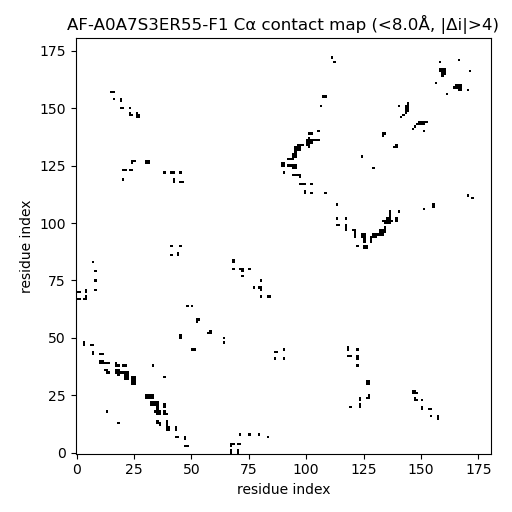.131 6.102 -16.091 1.00 86.31 101 LYS A C 1
ATOM 761 O O . LYS A 1 101 ? -2.266 6.009 -16.943 1.00 86.31 101 LYS A O 1
ATOM 766 N N . ALA A 1 102 ? -2.900 6.531 -14.850 1.00 85.38 102 ALA A N 1
ATOM 767 C CA . ALA A 1 102 ? -1.582 6.967 -14.396 1.00 85.38 102 ALA A CA 1
ATOM 768 C C . ALA A 1 102 ? -0.554 5.823 -14.394 1.00 85.38 102 ALA A C 1
ATOM 770 O O . ALA A 1 102 ? 0.614 6.042 -14.681 1.00 85.38 102 ALA A O 1
ATOM 771 N N . VAL A 1 103 ? -0.980 4.585 -14.121 1.00 88.81 103 VAL A N 1
ATOM 772 C CA . VAL A 1 103 ? -0.074 3.419 -14.124 1.00 88.81 103 VAL A CA 1
ATOM 773 C C . VAL A 1 103 ? 0.012 2.713 -15.484 1.00 88.81 103 VAL A C 1
ATOM 775 O O . VAL A 1 103 ? 0.900 1.889 -15.702 1.00 88.81 103 VAL A O 1
ATOM 778 N N . VAL A 1 104 ? -0.905 3.012 -16.412 1.00 83.44 104 VAL A N 1
ATOM 779 C CA . VAL A 1 104 ? -0.869 2.525 -17.799 1.00 83.44 104 VAL A CA 1
ATOM 780 C C . VAL A 1 104 ? 0.198 3.326 -18.541 1.00 83.44 104 VAL A C 1
ATOM 782 O O . VAL A 1 104 ? -0.057 4.409 -19.049 1.00 83.44 104 VAL A O 1
ATOM 785 N N . GLY A 1 105 ? 1.417 2.798 -18.551 1.00 78.56 105 GLY A N 1
ATOM 786 C CA . GLY A 1 105 ? 2.578 3.459 -19.147 1.00 78.56 105 GLY A CA 1
ATOM 787 C C . GLY A 1 105 ? 3.855 3.288 -18.335 1.00 78.56 105 GLY A C 1
ATOM 788 O O . GLY A 1 105 ? 4.929 3.513 -18.877 1.00 78.56 105 GLY A O 1
ATOM 789 N N . ILE A 1 106 ? 3.754 2.830 -17.080 1.00 86.81 106 ILE A N 1
ATOM 790 C CA . ILE A 1 106 ? 4.931 2.512 -16.270 1.00 86.81 106 ILE A CA 1
ATOM 791 C C . ILE A 1 106 ? 5.695 1.353 -16.934 1.00 86.81 106 ILE A C 1
ATOM 793 O O . ILE A 1 106 ? 5.120 0.265 -17.096 1.00 86.81 106 ILE A O 1
ATOM 797 N N . PRO A 1 107 ? 6.972 1.552 -17.312 1.00 86.12 107 PRO A N 1
ATOM 798 C CA . PRO A 1 107 ? 7.784 0.512 -17.927 1.00 86.12 107 PRO A CA 1
ATOM 799 C C . PRO A 1 107 ? 7.871 -0.736 -17.046 1.00 86.12 107 PRO A C 1
ATOM 801 O O . PRO A 1 107 ? 8.014 -0.648 -15.828 1.00 86.12 107 PRO A O 1
ATOM 804 N N . ARG A 1 108 ? 7.782 -1.915 -17.672 1.00 89.88 108 ARG A N 1
ATOM 805 C CA . ARG A 1 108 ? 7.927 -3.232 -17.022 1.00 89.88 108 ARG A CA 1
ATOM 806 C C . ARG A 1 108 ? 6.947 -3.513 -15.871 1.00 89.88 108 ARG A C 1
ATOM 808 O O . ARG A 1 108 ? 7.130 -4.500 -15.167 1.00 89.88 108 ARG A O 1
ATOM 815 N N . LEU A 1 109 ? 5.873 -2.739 -15.691 1.00 91.88 109 LEU A N 1
ATOM 816 C CA . LEU A 1 109 ? 4.832 -3.040 -14.701 1.00 91.88 109 LEU A CA 1
ATOM 817 C C . LEU A 1 109 ? 3.908 -4.178 -15.185 1.00 91.88 109 LEU A C 1
ATOM 819 O O . LEU A 1 109 ? 3.148 -3.973 -16.141 1.00 91.88 109 LEU A O 1
ATOM 823 N N . PRO A 1 110 ? 3.873 -5.348 -14.512 1.00 92.38 110 PRO A N 1
ATOM 824 C CA . PRO A 1 110 ? 3.010 -6.447 -14.931 1.00 92.38 110 PRO A CA 1
ATOM 825 C C . PRO A 1 110 ? 1.525 -6.108 -14.794 1.00 92.38 110 PRO A C 1
ATOM 827 O O . PRO A 1 110 ? 1.075 -5.559 -13.784 1.00 92.38 110 PRO A O 1
ATOM 830 N N . ASN A 1 111 ? 0.731 -6.493 -15.796 1.00 91.81 111 ASN A N 1
ATOM 831 C CA . ASN A 1 111 ? -0.689 -6.136 -15.882 1.00 91.81 111 ASN A CA 1
ATOM 832 C C . ASN A 1 111 ? -1.504 -6.571 -14.657 1.00 91.81 111 ASN A C 1
ATOM 834 O O . ASN A 1 111 ? -2.333 -5.803 -14.168 1.00 91.81 111 ASN A O 1
ATOM 838 N N . HIS A 1 112 ? -1.266 -7.779 -14.143 1.00 92.12 112 HIS A N 1
ATOM 839 C CA . HIS A 1 112 ? -1.974 -8.320 -12.979 1.00 92.12 112 HIS A CA 1
ATOM 840 C C . HIS A 1 112 ? -1.517 -7.711 -11.648 1.00 92.12 112 HIS A C 1
ATOM 842 O O . HIS A 1 112 ? -2.245 -7.820 -10.665 1.00 92.12 112 HIS A O 1
ATOM 848 N N . LEU A 1 113 ? -0.361 -7.037 -11.607 1.00 93.12 113 LEU A N 1
ATOM 849 C CA . LEU A 1 113 ? 0.126 -6.329 -10.418 1.00 93.12 113 LEU A CA 1
ATOM 850 C C . LEU A 1 113 ? -0.337 -4.868 -10.357 1.00 93.12 113 LEU A C 1
ATOM 852 O O . LEU A 1 113 ? -0.259 -4.258 -9.293 1.00 93.12 113 LEU A O 1
ATOM 856 N N . ARG A 1 114 ? -0.880 -4.310 -11.450 1.00 92.94 114 ARG A N 1
ATOM 857 C CA . ARG A 1 114 ? -1.318 -2.900 -11.520 1.00 92.94 114 ARG A CA 1
ATOM 858 C C . ARG A 1 114 ? -2.230 -2.498 -10.363 1.00 92.94 114 ARG A C 1
ATOM 860 O O . ARG A 1 114 ? -2.021 -1.450 -9.766 1.00 92.94 114 ARG A O 1
ATOM 867 N N . GLY A 1 115 ? -3.216 -3.331 -10.023 1.00 92.50 115 GLY A N 1
ATOM 868 C CA . GLY A 1 115 ? -4.130 -3.055 -8.910 1.00 92.50 115 GLY A CA 1
ATOM 869 C C . GLY A 1 115 ? -3.407 -2.956 -7.565 1.00 92.50 115 GLY A C 1
ATOM 870 O O . GLY A 1 115 ? -3.617 -2.000 -6.826 1.00 92.50 115 GLY A O 1
ATOM 871 N N . ALA A 1 116 ? -2.498 -3.896 -7.288 1.00 93.06 116 ALA A N 1
ATOM 872 C CA . ALA A 1 116 ? -1.704 -3.892 -6.063 1.00 93.06 116 ALA A CA 1
ATOM 873 C C . ALA A 1 116 ? -0.753 -2.687 -6.000 1.00 93.06 116 ALA A C 1
ATOM 875 O O . ALA A 1 116 ? -0.566 -2.107 -4.933 1.00 93.06 116 ALA A O 1
ATOM 876 N N . VAL A 1 117 ? -0.163 -2.292 -7.131 1.00 94.81 117 VAL A N 1
ATOM 877 C CA . VAL A 1 117 ? 0.707 -1.110 -7.204 1.00 94.81 117 VAL A CA 1
ATOM 878 C C . VAL A 1 117 ? -0.086 0.175 -6.973 1.00 94.81 117 VAL A C 1
ATOM 880 O O . VAL A 1 117 ? 0.381 1.033 -6.236 1.00 94.81 117 VAL A O 1
ATOM 883 N N . ILE A 1 118 ? -1.309 0.298 -7.497 1.00 94.38 118 ILE A N 1
ATOM 884 C CA . ILE A 1 118 ? -2.174 1.460 -7.221 1.00 94.38 118 ILE A CA 1
ATOM 885 C C . ILE A 1 118 ? -2.435 1.610 -5.714 1.00 94.38 118 ILE A C 1
ATOM 887 O O . ILE A 1 118 ? -2.305 2.713 -5.181 1.00 94.38 118 ILE A O 1
ATOM 891 N N . SER A 1 119 ? -2.753 0.520 -5.007 1.00 95.75 119 SER A N 1
ATOM 892 C CA . SER A 1 119 ? -2.938 0.557 -3.549 1.00 95.75 119 SER A CA 1
ATOM 893 C C . SER A 1 119 ? -1.662 0.984 -2.817 1.00 95.75 119 SER A C 1
ATOM 895 O O . SER A 1 119 ? -1.715 1.837 -1.932 1.00 95.75 119 SER A O 1
ATOM 897 N N . GLN A 1 120 ? -0.501 0.463 -3.225 1.00 96.06 120 GLN A N 1
ATOM 898 C CA . GLN A 1 120 ? 0.798 0.849 -2.661 1.00 96.06 120 GLN A CA 1
ATOM 899 C C . GLN A 1 120 ? 1.117 2.331 -2.900 1.00 96.06 120 GLN A C 1
ATOM 901 O O . GLN A 1 120 ? 1.550 3.018 -1.977 1.00 96.06 120 GLN A O 1
ATOM 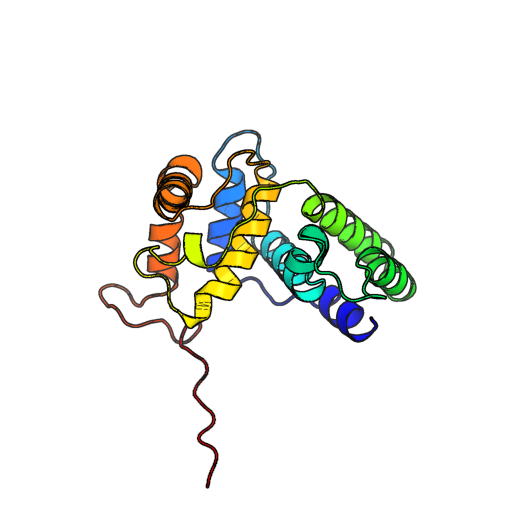906 N N . LEU A 1 121 ? 0.830 2.857 -4.093 1.00 95.12 121 LEU A N 1
ATOM 907 C CA . LEU A 1 121 ? 1.020 4.271 -4.420 1.00 95.12 121 LEU A CA 1
ATOM 908 C C . LEU A 1 121 ? 0.112 5.180 -3.587 1.00 95.12 121 LEU A C 1
ATOM 910 O O . LEU A 1 121 ? 0.569 6.198 -3.073 1.00 95.12 121 LEU A O 1
ATOM 914 N N . HIS A 1 122 ? -1.152 4.804 -3.383 1.00 94.81 122 HIS A N 1
ATOM 915 C CA . HIS A 1 122 ? -2.053 5.568 -2.519 1.00 94.81 122 HIS A CA 1
ATOM 916 C C . HIS A 1 122 ? -1.552 5.683 -1.078 1.00 94.81 122 HIS A C 1
ATOM 918 O O . HIS A 1 122 ? -1.733 6.740 -0.462 1.00 94.81 122 HIS A O 1
ATOM 924 N N . VAL A 1 123 ? -0.941 4.617 -0.554 1.00 95.50 123 VAL A N 1
ATOM 925 C CA . VAL A 1 123 ? -0.324 4.611 0.776 1.00 95.50 123 VAL A CA 1
ATOM 926 C C . VAL A 1 123 ? 0.955 5.447 0.776 1.00 95.50 123 VAL A C 1
ATOM 928 O O . VAL A 1 123 ? 1.083 6.333 1.617 1.00 95.50 123 VAL A O 1
ATOM 931 N N . LEU A 1 124 ? 1.862 5.233 -0.185 1.00 94.50 124 LEU A N 1
ATOM 932 C CA . LEU A 1 124 ? 3.113 5.990 -0.327 1.00 94.50 124 LEU A CA 1
ATOM 933 C C . LEU A 1 124 ? 2.862 7.503 -0.330 1.00 94.50 124 LEU A C 1
ATOM 935 O O . LEU A 1 124 ? 3.447 8.224 0.474 1.00 94.50 124 LEU A O 1
ATOM 939 N N . LEU A 1 125 ? 1.967 7.973 -1.202 1.00 92.62 125 LEU A N 1
ATOM 940 C CA . LEU A 1 125 ? 1.701 9.401 -1.401 1.00 92.62 125 LEU A CA 1
ATOM 941 C C . LEU A 1 125 ? 1.140 10.059 -0.132 1.00 92.62 125 LEU A C 1
ATOM 943 O O . LEU A 1 125 ? 1.522 11.175 0.202 1.00 92.62 125 LEU A O 1
ATOM 947 N N . ARG A 1 126 ? 0.295 9.350 0.628 1.00 93.00 126 ARG A N 1
ATOM 948 C CA . ARG A 1 126 ? -0.230 9.835 1.918 1.00 93.00 126 ARG A CA 1
ATOM 949 C C . ARG A 1 126 ? 0.835 9.894 2.998 1.00 93.00 126 ARG A C 1
ATOM 951 O O . ARG A 1 126 ? 0.880 10.854 3.756 1.00 93.00 126 ARG A O 1
ATOM 958 N N . LEU A 1 127 ? 1.689 8.875 3.072 1.00 92.69 127 LEU A N 1
ATOM 959 C CA . LEU A 1 127 ? 2.772 8.833 4.053 1.00 92.69 127 LEU A CA 1
ATOM 960 C C . LEU A 1 127 ? 3.844 9.892 3.789 1.00 92.69 127 LEU A C 1
ATOM 962 O O . LEU A 1 127 ? 4.442 10.382 4.743 1.00 92.69 127 LEU A O 1
ATOM 966 N N . ARG A 1 128 ? 4.057 10.253 2.520 1.00 90.75 128 ARG A N 1
ATOM 967 C CA . ARG A 1 128 ? 4.934 11.358 2.117 1.00 90.75 128 ARG A CA 1
ATOM 968 C C . ARG A 1 128 ? 4.271 12.733 2.205 1.00 90.75 128 ARG A C 1
ATOM 970 O O . ARG A 1 128 ? 4.967 13.733 2.113 1.00 90.75 128 ARG A O 1
ATOM 977 N N . GLY A 1 129 ? 2.951 12.791 2.383 1.00 89.38 129 GLY A N 1
ATOM 978 C CA . GLY A 1 129 ? 2.203 14.048 2.350 1.00 89.38 129 GLY A CA 1
ATOM 979 C C . GLY A 1 129 ? 2.269 14.744 0.989 1.00 89.38 129 GLY A C 1
ATOM 980 O O . GLY A 1 129 ? 2.234 15.969 0.942 1.00 89.38 129 GLY A O 1
ATOM 981 N N . GLU A 1 130 ? 2.393 13.978 -0.100 1.00 89.50 130 GLU A N 1
ATOM 982 C CA . GLU A 1 130 ? 2.554 14.514 -1.452 1.00 89.50 130 GLU A CA 1
ATOM 983 C C . GLU A 1 130 ? 1.312 15.328 -1.852 1.00 89.50 130 GLU A C 1
ATOM 985 O O . GLU A 1 130 ? 0.214 14.764 -1.871 1.00 89.50 130 GLU A O 1
ATOM 990 N N . PRO A 1 131 ? 1.436 16.631 -2.167 1.00 85.25 131 PRO A N 1
ATOM 991 C CA . PRO A 1 131 ? 0.291 17.444 -2.570 1.00 85.25 131 PRO A CA 1
ATOM 992 C C . PRO A 1 131 ? -0.060 17.297 -4.056 1.00 85.25 131 PRO A C 1
ATOM 994 O O . PRO A 1 131 ? -1.188 17.602 -4.450 1.00 85.25 131 PRO A O 1
ATOM 997 N N . THR A 1 132 ? 0.884 16.859 -4.892 1.00 84.81 132 THR A N 1
ATOM 998 C CA . THR A 1 132 ? 0.761 16.952 -6.350 1.00 84.81 132 THR A CA 1
ATOM 999 C C . THR A 1 132 ? -0.111 15.831 -6.921 1.00 84.81 132 THR A C 1
ATOM 1001 O O . THR A 1 132 ? 0.133 14.653 -6.645 1.00 84.81 132 THR A O 1
ATOM 1004 N N . PRO A 1 133 ? -1.124 16.143 -7.753 1.00 83.75 133 PRO A N 1
ATOM 1005 C CA . PRO A 1 133 ? -1.880 15.131 -8.482 1.00 83.75 133 PRO A CA 1
ATOM 1006 C C . PRO A 1 133 ? -0.984 14.262 -9.378 1.00 83.75 133 PRO A C 1
ATOM 1008 O O . PRO A 1 133 ? -0.208 14.771 -10.179 1.00 83.75 133 PRO A O 1
ATOM 1011 N N . MET A 1 134 ? -1.151 12.942 -9.278 1.00 86.44 134 MET A N 1
ATOM 1012 C CA . MET A 1 134 ? -0.434 11.940 -10.079 1.00 86.44 134 MET A CA 1
ATOM 1013 C C . MET A 1 134 ? -1.388 11.317 -11.105 1.00 86.44 134 MET A C 1
ATOM 1015 O O . MET A 1 134 ? -1.653 10.114 -11.096 1.00 86.44 134 MET A O 1
ATOM 1019 N N . ASP A 1 135 ? -2.006 12.162 -11.927 1.00 77.81 135 ASP A N 1
ATOM 1020 C CA . ASP A 1 135 ? -3.095 11.782 -12.833 1.00 77.81 135 ASP A CA 1
ATOM 1021 C C . ASP A 1 135 ? -2.628 11.329 -14.225 1.00 77.81 135 ASP A C 1
ATOM 1023 O O . ASP A 1 135 ? -3.404 10.703 -14.955 1.00 77.81 135 ASP A O 1
ATOM 1027 N N . ASN A 1 136 ? -1.363 11.583 -14.561 1.00 83.88 136 ASN A N 1
ATOM 1028 C CA . ASN A 1 136 ? -0.742 11.197 -15.819 1.00 83.88 136 ASN A CA 1
ATOM 1029 C C . ASN A 1 136 ? 0.511 10.318 -15.604 1.00 83.88 136 ASN A C 1
ATOM 1031 O O . ASN A 1 136 ? 1.197 10.460 -14.588 1.00 83.88 136 ASN A O 1
ATOM 1035 N N . PRO A 1 137 ? 0.824 9.411 -16.554 1.00 88.06 137 PRO A N 1
ATOM 1036 C CA . PRO A 1 137 ? 1.952 8.487 -16.421 1.00 88.06 137 PRO A CA 1
ATOM 1037 C C . PRO A 1 137 ? 3.312 9.158 -16.278 1.00 88.06 137 PRO A C 1
ATOM 1039 O O . PRO A 1 137 ? 4.151 8.663 -15.530 1.00 88.06 137 PRO A O 1
ATOM 1042 N N . THR A 1 138 ? 3.538 10.272 -16.975 1.00 89.00 138 THR A N 1
ATOM 1043 C CA . THR A 1 138 ? 4.828 10.968 -16.964 1.00 89.00 138 THR A CA 1
ATOM 1044 C C . THR A 1 138 ? 5.122 11.534 -15.582 1.00 89.00 138 THR A C 1
ATOM 1046 O O . THR A 1 138 ? 6.156 11.206 -15.015 1.00 89.00 138 THR A O 1
ATOM 1049 N N . ALA A 1 139 ? 4.187 12.285 -14.993 1.00 88.62 139 ALA A N 1
ATOM 1050 C CA . ALA A 1 139 ? 4.340 12.850 -13.655 1.00 88.62 139 ALA A CA 1
ATOM 1051 C C . ALA A 1 139 ? 4.570 11.763 -12.596 1.00 88.62 139 ALA A C 1
ATOM 1053 O O . ALA A 1 139 ? 5.458 11.897 -11.757 1.00 88.62 139 ALA A O 1
ATOM 1054 N N . LEU A 1 140 ? 3.818 10.658 -12.670 1.00 91.25 140 LEU A N 1
ATOM 1055 C CA . LEU A 1 140 ? 3.999 9.536 -11.753 1.00 91.25 140 LEU A CA 1
ATOM 1056 C C . LEU A 1 140 ? 5.369 8.860 -11.927 1.00 91.25 140 LEU A C 1
ATOM 1058 O O . LEU A 1 140 ? 6.005 8.516 -10.936 1.00 91.25 140 LEU A O 1
ATOM 1062 N N . THR A 1 141 ? 5.825 8.671 -13.165 1.00 91.38 141 THR A N 1
ATOM 1063 C CA . THR A 1 141 ? 7.130 8.055 -13.461 1.00 91.38 141 THR A CA 1
ATOM 1064 C C . THR A 1 141 ? 8.265 8.931 -12.939 1.00 91.38 141 THR A C 1
ATOM 1066 O O . THR A 1 141 ? 9.060 8.455 -12.135 1.00 91.38 141 THR A O 1
ATOM 1069 N N . THR A 1 142 ? 8.263 10.224 -13.279 1.00 90.62 142 THR A N 1
ATOM 1070 C CA . THR A 1 142 ? 9.242 11.206 -12.793 1.00 90.62 142 THR A CA 1
ATOM 1071 C C . THR A 1 142 ? 9.283 11.244 -11.267 1.00 90.62 142 THR A C 1
ATOM 1073 O O . THR A 1 142 ? 10.350 11.152 -10.675 1.00 90.62 142 THR A O 1
ATOM 1076 N N . PHE A 1 143 ? 8.129 11.276 -10.596 1.00 91.38 143 PHE A N 1
ATOM 1077 C CA . PHE A 1 143 ? 8.079 11.248 -9.133 1.00 91.38 143 PHE A CA 1
ATOM 1078 C C . PHE A 1 143 ? 8.694 9.972 -8.528 1.00 91.38 143 PHE A C 1
ATOM 1080 O O . PHE A 1 143 ? 9.387 10.025 -7.509 1.00 91.38 143 PHE A O 1
ATOM 1087 N N . LEU A 1 144 ? 8.428 8.809 -9.130 1.00 92.31 144 LEU A N 1
ATOM 1088 C CA . LEU A 1 144 ? 8.928 7.528 -8.629 1.00 92.31 144 LEU A CA 1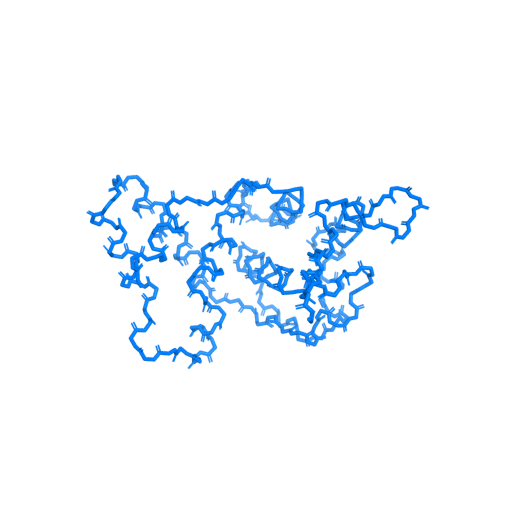
ATOM 1089 C C . LEU A 1 144 ? 10.425 7.319 -8.902 1.00 92.31 144 LEU A C 1
ATOM 1091 O O . LEU A 1 144 ? 11.083 6.585 -8.158 1.00 92.31 144 LEU A O 1
ATOM 1095 N N . GLU A 1 145 ? 10.954 7.943 -9.948 1.00 90.94 145 GLU A N 1
ATOM 1096 C CA . GLU A 1 145 ? 12.375 7.914 -10.290 1.00 90.94 145 GLU A CA 1
ATOM 1097 C C . GLU A 1 145 ? 13.156 8.937 -9.460 1.00 90.94 145 GLU A C 1
ATOM 1099 O O . GLU A 1 145 ? 14.071 8.550 -8.730 1.00 90.94 145 GLU A O 1
ATOM 1104 N N . ASP A 1 146 ? 12.721 10.195 -9.463 1.00 90.12 146 ASP A N 1
ATOM 1105 C CA . ASP A 1 146 ? 13.486 11.311 -8.907 1.00 90.12 146 ASP A CA 1
ATOM 1106 C C . ASP A 1 146 ? 13.284 11.445 -7.390 1.00 90.12 146 ASP A C 1
ATOM 1108 O O . ASP A 1 146 ? 14.235 11.362 -6.612 1.00 90.12 146 ASP A O 1
ATOM 1112 N N . SER A 1 147 ? 12.035 11.586 -6.935 1.00 89.12 147 SER A N 1
ATOM 1113 C CA . SER A 1 147 ? 11.711 11.868 -5.522 1.00 89.12 147 SER A CA 1
ATOM 1114 C C . SER A 1 147 ? 11.636 10.620 -4.639 1.00 89.12 147 SER A C 1
ATOM 1116 O O . SER A 1 147 ? 11.697 10.702 -3.407 1.00 89.12 147 SER A O 1
ATOM 1118 N N . CYS A 1 148 ? 11.492 9.443 -5.251 1.00 90.69 148 CYS A N 1
ATOM 1119 C CA . CYS A 1 148 ? 11.424 8.164 -4.541 1.00 90.69 148 CYS A CA 1
ATOM 1120 C C . CYS A 1 148 ? 12.708 7.326 -4.675 1.00 90.69 148 CYS A C 1
ATOM 1122 O O . CYS A 1 148 ? 12.748 6.183 -4.213 1.00 90.69 148 CYS A O 1
ATOM 1124 N N . GLY A 1 149 ? 13.772 7.882 -5.261 1.00 88.56 149 GLY A N 1
ATOM 1125 C CA . GLY A 1 149 ? 15.078 7.232 -5.358 1.00 88.56 149 GLY A CA 1
ATOM 1126 C C . GLY A 1 149 ? 15.056 5.968 -6.216 1.00 88.56 149 GLY A C 1
ATOM 1127 O O . GLY A 1 149 ? 15.536 4.921 -5.767 1.00 88.56 149 GLY A O 1
ATOM 1128 N N . GLY A 1 150 ? 14.466 6.043 -7.409 1.00 91.25 150 GLY A N 1
ATOM 1129 C CA . GLY A 1 150 ? 14.467 4.955 -8.387 1.00 91.25 150 GLY A CA 1
ATOM 1130 C C . GLY A 1 150 ? 13.593 3.763 -7.995 1.00 91.25 150 GLY A C 1
ATOM 1131 O O . GLY A 1 150 ? 14.017 2.613 -8.118 1.00 91.25 150 GLY A O 1
ATOM 1132 N N . VAL A 1 151 ? 12.377 3.995 -7.484 1.00 93.56 151 VAL A N 1
ATOM 1133 C CA . VAL A 1 151 ? 11.469 2.897 -7.086 1.00 93.56 151 VAL A CA 1
ATOM 1134 C C . VAL A 1 151 ? 11.166 1.964 -8.252 1.00 93.56 151 VAL A C 1
ATOM 1136 O O . VAL A 1 151 ? 11.125 0.753 -8.054 1.00 93.56 151 VAL A O 1
ATOM 1139 N N . LEU A 1 152 ? 10.972 2.501 -9.458 1.00 92.88 152 LEU A N 1
ATOM 1140 C CA . LEU A 1 152 ? 10.607 1.695 -10.625 1.00 92.88 152 LEU A CA 1
ATOM 1141 C C . LEU A 1 152 ? 11.694 0.688 -11.002 1.00 92.88 152 LEU A C 1
ATOM 1143 O O . LEU A 1 152 ? 11.386 -0.480 -11.232 1.00 92.88 152 LEU A O 1
ATOM 1147 N N . GLU A 1 153 ? 12.957 1.110 -10.987 1.00 93.69 153 GLU A N 1
ATOM 1148 C CA . GLU A 1 153 ? 14.097 0.227 -11.237 1.00 93.69 153 GLU A CA 1
ATOM 1149 C C . GLU A 1 153 ? 14.168 -0.892 -10.191 1.00 93.69 153 GLU A C 1
ATOM 1151 O O . GLU A 1 153 ? 14.271 -2.070 -10.536 1.00 93.69 153 GLU A O 1
ATOM 1156 N N . LYS A 1 154 ? 14.021 -0.546 -8.907 1.00 95.31 154 LYS A N 1
ATOM 1157 C CA . LYS A 1 154 ? 14.049 -1.518 -7.803 1.00 95.31 154 LYS A CA 1
ATOM 1158 C C . LYS A 1 154 ? 12.894 -2.511 -7.881 1.00 95.31 154 LYS A C 1
ATOM 1160 O O . LYS A 1 154 ? 13.091 -3.695 -7.628 1.00 95.31 154 LYS A O 1
ATOM 1165 N N . LEU A 1 155 ? 11.696 -2.047 -8.236 1.00 95.00 155 LEU A N 1
ATOM 1166 C CA . LEU A 1 155 ? 10.539 -2.919 -8.435 1.00 95.00 155 LEU A CA 1
ATOM 1167 C C . LEU A 1 155 ? 10.747 -3.854 -9.626 1.00 95.00 155 LEU A C 1
ATOM 1169 O O . LEU A 1 155 ? 10.429 -5.035 -9.528 1.00 95.00 155 LEU A O 1
ATOM 1173 N N . ALA A 1 156 ? 11.325 -3.367 -10.724 1.00 93.69 156 ALA A N 1
ATOM 1174 C CA . ALA A 1 156 ? 11.665 -4.219 -11.855 1.00 93.69 156 ALA A CA 1
ATOM 1175 C C . ALA A 1 156 ? 12.721 -5.273 -11.473 1.00 93.69 156 ALA A C 1
ATOM 1177 O O . ALA A 1 156 ? 12.560 -6.445 -11.802 1.00 93.69 156 ALA A O 1
ATOM 1178 N N . ALA A 1 157 ? 13.761 -4.900 -10.725 1.00 94.62 157 ALA A N 1
ATOM 1179 C CA . ALA A 1 157 ? 14.746 -5.857 -10.220 1.00 94.62 157 ALA A CA 1
ATOM 1180 C C . ALA A 1 157 ? 14.121 -6.902 -9.278 1.00 94.62 157 ALA A C 1
ATOM 1182 O O . ALA A 1 157 ? 14.538 -8.057 -9.275 1.00 94.62 157 ALA A O 1
ATOM 1183 N N . GLU A 1 158 ? 13.109 -6.512 -8.501 1.00 95.31 158 GLU A N 1
ATOM 1184 C CA . GLU A 1 158 ? 12.392 -7.400 -7.585 1.00 95.31 158 GLU A CA 1
ATOM 1185 C C . GLU A 1 158 ? 11.423 -8.352 -8.296 1.00 95.31 158 GLU A C 1
ATOM 1187 O O . GLU A 1 158 ? 11.295 -9.509 -7.903 1.00 95.31 158 GLU A O 1
ATOM 1192 N N . TRP A 1 159 ? 10.726 -7.894 -9.335 1.00 95.19 159 TRP A N 1
ATOM 1193 C CA . TRP A 1 159 ? 9.700 -8.700 -9.999 1.00 95.19 159 TRP A CA 1
ATOM 1194 C C . TRP A 1 159 ? 10.254 -9.689 -11.013 1.00 95.19 159 TRP A C 1
ATOM 1196 O O . TRP A 1 159 ? 9.656 -10.749 -11.205 1.00 95.19 159 TRP A O 1
ATOM 1206 N N . TYR A 1 160 ? 11.362 -9.349 -11.666 1.00 95.75 160 TYR A N 1
ATOM 1207 C CA . TYR A 1 160 ? 11.907 -10.121 -12.776 1.00 95.75 160 TYR A CA 1
ATOM 1208 C C . TYR A 1 160 ? 13.127 -10.945 -12.356 1.00 95.75 160 TYR A C 1
ATOM 1210 O O . TYR A 1 160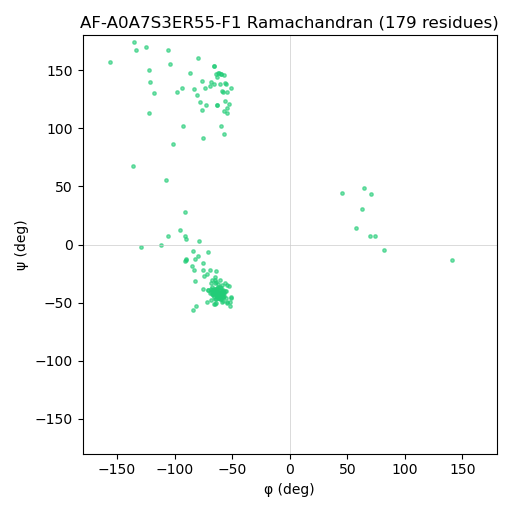 ? 13.822 -10.640 -11.381 1.00 95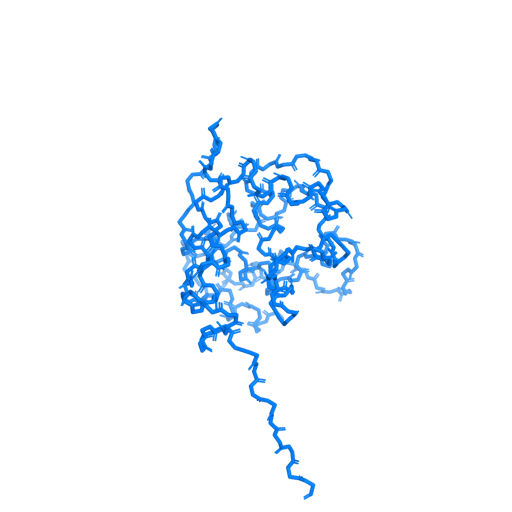.75 160 TYR A O 1
ATOM 1218 N N . VAL A 1 161 ? 13.372 -12.028 -13.088 1.00 93.69 161 VAL A N 1
ATOM 1219 C CA . VAL A 1 161 ? 14.614 -12.795 -13.001 1.00 93.69 161 VAL A CA 1
ATOM 1220 C C . VAL A 1 161 ? 15.723 -11.991 -13.681 1.00 93.69 161 VAL A C 1
ATOM 1222 O O . VAL A 1 161 ? 15.525 -11.431 -14.762 1.00 93.69 161 VAL A O 1
ATOM 1225 N N . GLU A 1 162 ? 16.883 -11.909 -13.031 1.00 90.50 162 GLU A N 1
ATOM 1226 C CA . GLU A 1 162 ? 18.016 -11.101 -13.487 1.00 90.50 162 GLU A CA 1
ATOM 1227 C C . GLU A 1 162 ? 18.415 -11.444 -14.931 1.00 90.50 162 GLU A C 1
ATOM 1229 O O . GLU A 1 162 ? 18.545 -12.610 -15.297 1.00 90.50 162 GLU A O 1
ATOM 1234 N N . GLY A 1 163 ? 18.575 -10.412 -15.765 1.00 87.69 163 GLY A N 1
ATOM 1235 C CA . GLY A 1 163 ? 18.932 -10.569 -17.178 1.00 87.69 163 GLY A CA 1
ATOM 1236 C C . GLY A 1 163 ? 17.807 -11.077 -18.087 1.00 87.69 163 GLY A C 1
ATOM 1237 O O . GLY A 1 163 ? 18.068 -11.350 -19.256 1.00 87.69 163 GLY A O 1
ATOM 1238 N N . THR A 1 164 ? 16.570 -11.194 -17.591 1.00 90.88 164 THR A N 1
ATOM 1239 C CA . THR A 1 164 ? 15.429 -11.697 -18.375 1.00 90.88 164 THR A CA 1
ATOM 1240 C C . THR A 1 164 ? 14.177 -10.822 -18.230 1.00 90.88 164 THR A C 1
ATOM 1242 O O . THR A 1 164 ? 14.073 -9.979 -17.333 1.00 90.88 164 THR A O 1
ATOM 1245 N N . ASP A 1 165 ? 13.196 -11.065 -19.103 1.00 89.31 165 ASP A N 1
ATOM 1246 C CA . ASP A 1 165 ? 11.829 -10.537 -18.988 1.00 89.31 165 ASP A CA 1
ATOM 1247 C C . ASP A 1 165 ? 10.861 -11.531 -18.317 1.00 89.31 165 ASP A C 1
ATOM 1249 O O . ASP A 1 165 ? 9.643 -11.334 -18.320 1.00 89.31 165 ASP A O 1
ATOM 1253 N N . GLU A 1 166 ? 11.385 -12.594 -17.702 1.00 93.06 166 GLU A N 1
ATOM 1254 C CA . GLU A 1 166 ? 10.580 -13.556 -16.957 1.00 93.06 166 GLU A CA 1
ATOM 1255 C C . GLU A 1 166 ? 10.309 -13.053 -15.536 1.00 93.06 166 GLU A C 1
ATOM 1257 O O . GLU A 1 166 ? 11.205 -12.575 -14.838 1.00 93.06 166 GLU A O 1
ATOM 1262 N N . LEU A 1 167 ? 9.054 -13.157 -15.094 1.00 93.94 167 LEU A N 1
ATOM 1263 C CA . LEU A 1 167 ? 8.673 -12.834 -13.720 1.00 93.94 167 LEU A CA 1
ATOM 1264 C C . LEU A 1 167 ? 9.090 -13.957 -12.776 1.00 93.94 167 LEU A C 1
ATOM 1266 O O . LEU A 1 167 ? 8.896 -15.131 -13.086 1.00 93.94 167 LEU A O 1
ATOM 1270 N N . ARG A 1 168 ? 9.566 -13.595 -11.581 1.00 94.06 168 ARG A N 1
ATOM 1271 C CA . ARG A 1 168 ? 9.778 -14.565 -10.500 1.00 94.06 168 ARG A CA 1
ATOM 1272 C C . ARG A 1 168 ? 8.445 -15.217 -10.128 1.00 94.06 168 ARG A C 1
ATOM 1274 O O . ARG A 1 168 ? 7.400 -14.562 -10.156 1.00 94.06 168 ARG A O 1
ATOM 1281 N N . ASP A 1 169 ? 8.486 -16.479 -9.710 1.00 91.56 169 ASP A N 1
ATOM 1282 C CA . ASP A 1 169 ? 7.290 -17.286 -9.415 1.00 91.56 169 ASP A CA 1
ATOM 1283 C C . ASP A 1 169 ? 6.310 -16.607 -8.442 1.00 91.56 169 ASP A C 1
ATOM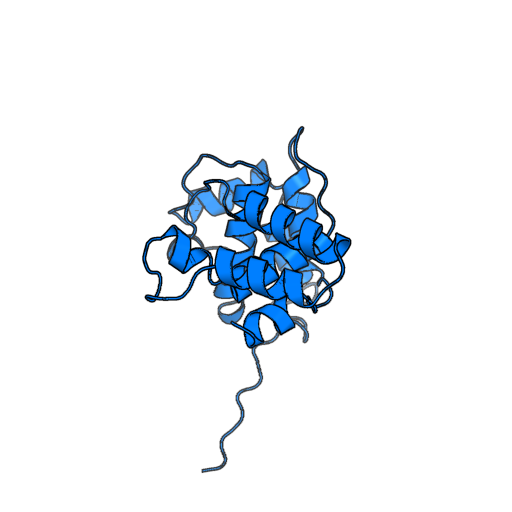 1285 O O . ASP A 1 169 ? 5.093 -16.697 -8.604 1.00 91.56 169 ASP A O 1
ATOM 1289 N N . GLU A 1 170 ? 6.828 -15.868 -7.460 1.00 90.50 170 GLU A N 1
ATOM 1290 C CA . GLU A 1 170 ? 6.043 -15.128 -6.460 1.00 90.50 170 GLU A CA 1
ATOM 1291 C C . GLU A 1 170 ? 5.180 -14.001 -7.048 1.00 90.50 170 GLU A C 1
ATOM 1293 O O . GLU A 1 170 ? 4.188 -13.577 -6.438 1.00 90.50 170 GLU A O 1
ATOM 1298 N N . TYR A 1 171 ? 5.576 -13.516 -8.225 1.00 92.00 171 TYR A N 1
ATOM 1299 C CA . TYR A 1 171 ? 4.956 -12.434 -8.978 1.00 92.00 171 TYR A CA 1
ATOM 1300 C C . TYR A 1 171 ? 4.310 -12.924 -10.271 1.00 92.00 171 TYR A C 1
ATOM 1302 O O . TYR A 1 171 ? 3.714 -12.116 -10.982 1.00 92.00 171 TYR A O 1
ATOM 1310 N N . ALA A 1 172 ? 4.382 -14.218 -10.584 1.00 90.06 172 ALA A N 1
ATOM 1311 C CA . ALA A 1 172 ? 3.714 -14.788 -11.741 1.00 90.06 172 ALA A CA 1
ATOM 1312 C C . ALA A 1 172 ? 2.183 -14.623 -11.626 1.00 90.06 172 ALA A C 1
ATOM 1314 O O . ALA A 1 172 ? 1.623 -14.632 -10.522 1.00 90.06 172 ALA A O 1
ATOM 1315 N N . PRO A 1 173 ? 1.461 -14.459 -12.750 1.00 89.00 173 PRO A N 1
ATOM 1316 C CA . PRO A 1 173 ? 0.009 -14.387 -12.715 1.00 89.00 173 PRO A CA 1
ATOM 1317 C C . PRO A 1 173 ? -0.572 -15.681 -12.121 1.00 89.00 173 PRO A C 1
ATOM 1319 O O . PRO A 1 173 ? -0.028 -16.768 -12.349 1.00 89.00 173 PRO A O 1
ATOM 1322 N N . PRO A 1 174 ? -1.697 -15.607 -11.388 1.00 81.56 174 PRO A N 1
ATOM 1323 C CA . PRO A 1 174 ? -2.336 -16.798 -10.851 1.00 81.56 174 PRO A CA 1
ATOM 1324 C C . PRO A 1 174 ? -2.648 -17.762 -11.996 1.00 81.56 174 PRO A C 1
ATOM 1326 O O . PRO A 1 174 ? -3.324 -17.395 -12.961 1.00 81.56 174 PRO A O 1
ATOM 1329 N N . ARG A 1 175 ? -2.140 -18.999 -11.899 1.00 77.12 175 ARG A N 1
ATOM 1330 C CA . ARG A 1 175 ? -2.377 -20.034 -12.912 1.00 77.12 175 ARG A CA 1
ATOM 1331 C C . ARG A 1 175 ? -3.884 -20.179 -13.091 1.00 77.12 175 ARG A C 1
ATOM 1333 O O . ARG A 1 175 ? -4.588 -20.520 -12.138 1.00 77.12 175 ARG A O 1
ATOM 1340 N N . ALA A 1 176 ? -4.384 -19.886 -14.291 1.00 66.50 176 ALA A N 1
ATOM 1341 C CA . ALA A 1 176 ? -5.800 -20.023 -14.590 1.00 66.50 176 ALA A CA 1
ATOM 1342 C C . ALA A 1 176 ? -6.228 -21.446 -14.213 1.00 66.50 176 ALA A C 1
ATOM 1344 O O . ALA A 1 176 ? -5.667 -22.421 -14.721 1.00 66.50 176 ALA A O 1
ATOM 1345 N N . LYS A 1 177 ? -7.202 -21.581 -13.303 1.00 53.00 177 LYS A N 1
ATOM 1346 C CA . LYS A 1 177 ? -7.854 -22.869 -13.075 1.00 53.00 177 LYS A CA 1
ATOM 1347 C C . LYS A 1 177 ? -8.478 -23.250 -14.412 1.00 53.00 177 LYS A C 1
ATOM 1349 O O . LYS A 1 177 ? -9.501 -22.686 -14.788 1.00 53.00 177 LYS A O 1
ATOM 1354 N N . ARG A 1 178 ? -7.833 -24.154 -15.156 1.00 47.22 178 ARG A N 1
ATOM 1355 C CA . ARG A 1 178 ? -8.431 -24.826 -16.310 1.00 47.22 178 ARG A CA 1
ATOM 1356 C C . ARG A 1 178 ? -9.688 -25.512 -15.787 1.00 47.22 178 ARG A C 1
ATOM 1358 O O . ARG A 1 178 ? -9.611 -26.592 -15.206 1.00 47.22 178 ARG A O 1
ATOM 1365 N N . GLY A 1 179 ? -10.828 -24.840 -15.917 1.00 49.59 179 GLY A N 1
ATOM 1366 C CA . GLY A 1 179 ? -12.123 -25.463 -15.729 1.00 49.59 179 GLY A CA 1
ATOM 1367 C C . GLY A 1 179 ? -12.190 -26.620 -16.711 1.00 49.59 179 GLY A C 1
ATOM 1368 O O . GLY A 1 179 ? -12.111 -26.401 -17.920 1.00 49.59 179 GLY A O 1
ATOM 1369 N N . LYS A 1 180 ? -12.253 -27.846 -16.184 1.00 45.91 180 LYS A N 1
ATOM 1370 C CA . LYS A 1 180 ? -12.725 -28.994 -16.952 1.00 45.91 180 LYS A CA 1
ATOM 1371 C C . LYS A 1 180 ? -14.105 -28.602 -17.486 1.00 45.91 180 LYS A C 1
ATOM 1373 O O . LYS A 1 180 ? -14.998 -28.326 -16.687 1.00 45.91 180 LYS A O 1
ATOM 1378 N N . LYS A 1 181 ? -14.205 -28.464 -18.808 1.00 43.66 181 LYS A N 1
ATOM 1379 C CA . LYS A 1 181 ? -15.483 -28.579 -19.508 1.00 43.66 181 LYS A CA 1
ATOM 1380 C C . LYS A 1 181 ? -15.968 -30.016 -19.395 1.00 43.66 181 LYS A C 1
ATOM 1382 O O . LYS A 1 181 ? -15.088 -30.908 -19.369 1.00 43.66 181 LYS A O 1
#

Secondary structure (DSSP, 8-state):
-HHHHHHHTSPPPP-HHHHHHHHHHTSSTTPPP--HHHHHHHHHHHHHTTHHHHHTT-PPTT--HHHHHHHHHTTS-HHHHHHHHHHHHHHTS--PPP-HHHHTT-TT--GGGHHHHHHHHHHHHHHHT--S---SHHHHHHIIIIITTSHHHHHHHHHBPTTSSPBPGGGSPPPP-----

Sequence (181 aa):
PLYCVGCLLSPPPPKGHHEIFAKAVSAECPAPRVSAAEFSELVHMWDTLKLDKVLQGKRTPGYLPEFTIALAETRCSPSSAAKLRANLRRLNIPGPAVNGKAVVGIPRLPNHLRGAVISQLHVLLRLRGEPTPMDNPTALTTFLEDSCGGVLEKLAAEWYVEGTDELRDEYAPPRAKRGKK

Solvent-accessible surface area (backbone atoms only — not comparable to full-atom values): 10325 Å² total; per-residue (Å²): 98,71,66,47,32,57,48,66,78,54,59,70,82,55,52,74,64,29,40,55,49,16,52,29,31,43,56,48,88,93,39,62,87,50,48,28,56,57,40,30,41,50,37,49,44,39,65,65,56,42,42,71,38,48,78,68,70,64,51,59,89,92,68,46,62,67,59,34,50,59,54,34,43,80,74,50,53,73,68,56,35,51,50,53,53,52,49,50,56,52,69,66,45,78,46,41,65,67,48,73,64,17,58,61,72,51,82,87,62,53,79,86,47,47,67,60,49,46,47,44,49,48,48,40,36,26,66,54,58,40,80,67,74,32,67,42,32,66,61,42,48,50,44,32,41,67,63,24,71,35,44,61,60,54,46,45,62,68,40,28,41,88,99,52,92,47,58,35,79,95,66,45,74,81,77,74,79,78,73,82,126

Organism: NCBI:txid156174